Protein AF-A0A2V6PL52-F1 (afdb_monomer)

Secondary structure (DSSP, 8-state):
-----S-S------TTTT-SSSTT-SS-HHHHHHHHHHHHHHHHHH-TT---EEEEEETHHHHHHHHHHTT---SSTTSPPPPP-S-EEEEEEES--TT--HHHHHHHH-HHHHHHTT--TTSHHHHHTSTT-HHHHHHH-TTTSPPPTTSEEEEEEEE--B-TTSSSSSSS-HHHHSGGGGSTT--EEEEEEEPPP-SSS-EEEEETTEEEEEE-GGGGGG-HHHHHHHHHHHHS-EEEEEES-SEE-TT-EEEEEEEEEPPSSGGG-EEEEEEEEE-TTS-EEEEETTEEEEEEETTEEPTT----SEEEEE--SEEEEEEEEE--S---SEEEEEEEEEE-TT--TTSGGGB-S--EEEEEEE-

Sequence (367 aa):
VTSVSAGDFYTMNFSDHDAAPFRSQTLSFDRQGFEVSAVVQAVLAVNPDAQKVILVAHSMGGLAAREYLQGLARLNAAAAPVPYRGDVAQLIVIATPHQGSPLGTSCLAFAAVCVSVGVNPTSVAVVELVPGSPALTALNDLGARPLPADVRYESIAGLGGVGPASDGDGIVTRASQEFLAGVPGLGHRLQELIIPLRADCGHVVTIGNAVVFREVHTCETGDPGALVAAVDAILQPRLTLTVNTSTISVGDTLTLTLGTEPGFPDQENVGDLYVALLVPGGDVYVLTAGGFSLAFHGGVVVPGALQPFRSSTIVSSGTEMILSAPIVTTIPAGPYTFAAVLVSPGTTPADAGNWLSNLATVSSTFK

Mean predicted aligned error: 7.12 Å

Nearest PDB structures (foldseek):
  7u06-assembly1_a  TM=5.318E-01  e=6.454E-04  Saccharomyces cerevisiae
  7voo-assembly1_A  TM=6.934E-01  e=2.695E-02  Homo sapiens
  8cem-assembly1_E  TM=6.239E-01  e=1.390E-02  Bos taurus
  3hrz-assembly1_A  TM=5.328E-01  e=3.927E-03  Naja kaouthia
  7s62-assembly1_A  TM=4.756E-01  e=1.568E-02  Xenopus laevis

Solvent-accessible surface area (backbone atoms only — not comparable to full-atom values): 19533 Å² total; per-residue (Å²): 131,81,90,79,71,66,77,94,78,85,86,86,76,64,96,40,53,81,35,80,95,42,50,67,29,76,54,41,51,32,38,44,3,28,52,49,51,48,47,53,52,49,54,41,70,47,32,81,90,48,77,53,42,75,46,79,24,54,30,68,46,32,49,11,49,45,23,20,55,39,35,53,5,14,86,44,96,87,46,70,57,43,70,53,81,79,46,50,48,31,42,40,25,36,42,18,39,63,53,20,21,68,53,28,54,46,18,65,77,40,40,71,62,28,48,75,72,61,37,55,43,84,27,50,32,35,51,40,28,19,63,77,20,73,60,38,47,59,66,65,34,48,86,89,28,46,75,59,88,78,37,42,38,35,32,39,30,44,24,74,19,34,24,98,75,64,45,14,9,28,50,32,34,45,70,21,29,46,48,65,73,72,42,85,93,57,63,56,47,78,46,82,41,81,42,68,74,56,95,92,30,46,51,77,44,65,62,87,93,43,79,69,33,26,30,20,58,71,26,45,89,77,30,68,66,52,51,48,52,56,50,45,69,50,41,35,27,44,48,42,47,48,61,82,51,64,62,46,46,72,76,40,70,52,38,37,33,41,34,35,33,46,11,54,61,62,89,71,34,57,15,22,32,36,35,34,38,38,40,71,86,62,33,29,26,24,35,33,89,90,42,78,37,71,22,28,55,91,82,40,75,40,87,88,34,82,52,48,44,40,69,69,38,70,44,50,76,49,75,44,78,79,41,78,48,70,32,84,58,91,71,83,65,39,55,36,36,39,37,34,38,33,21,42,65,93,64,56,84,91,43,71,89,41,51,52,31,50,78,16,59,40,66,28,32,36,104

Structure (mmCIF, N/CA/C/O backbone):
data_AF-A0A2V6PL52-F1
#
_entry.id   AF-A0A2V6PL52-F1
#
loop_
_atom_site.group_PDB
_atom_site.id
_atom_site.type_symbol
_atom_site.label_atom_id
_atom_site.label_alt_id
_atom_site.label_comp_id
_atom_site.label_asym_id
_atom_site.label_entity_id
_atom_site.label_seq_id
_atom_site.pdbx_PDB_ins_code
_atom_site.Cartn_x
_atom_site.Cartn_y
_atom_site.Cartn_z
_atom_site.occupancy
_atom_site.B_iso_or_equiv
_atom_site.auth_seq_id
_atom_site.auth_comp_id
_atom_site.auth_asym_id
_atom_site.auth_atom_id
_atom_site.pdbx_PDB_model_num
ATOM 1 N N . VAL A 1 1 ? 13.051 -20.185 -10.880 1.00 75.81 1 VAL A N 1
ATOM 2 C CA . VAL A 1 1 ? 13.905 -19.680 -9.783 1.00 75.81 1 VAL A CA 1
ATOM 3 C C . VAL A 1 1 ? 14.654 -20.872 -9.206 1.00 75.81 1 VAL A C 1
ATOM 5 O O . VAL A 1 1 ? 14.011 -21.882 -8.952 1.00 75.81 1 VAL A O 1
ATOM 8 N N . THR A 1 2 ? 15.982 -20.819 -9.101 1.00 72.75 2 THR A N 1
ATOM 9 C CA . THR A 1 2 ? 16.817 -21.914 -8.563 1.00 72.75 2 THR A CA 1
ATOM 10 C C . THR A 1 2 ? 17.568 -21.430 -7.326 1.00 72.75 2 THR A C 1
ATOM 12 O O . THR A 1 2 ? 17.827 -20.236 -7.216 1.00 72.75 2 THR A O 1
ATOM 15 N N . SER A 1 3 ? 17.946 -22.347 -6.432 1.00 81.69 3 SER A N 1
ATOM 16 C CA . SER A 1 3 ? 18.801 -22.061 -5.263 1.00 81.69 3 SER A CA 1
ATOM 17 C C . SER A 1 3 ? 18.164 -21.218 -4.148 1.00 81.69 3 SER A C 1
ATOM 19 O O . SER A 1 3 ? 18.876 -20.548 -3.408 1.00 81.69 3 SER A O 1
ATOM 21 N N . VAL A 1 4 ? 16.837 -21.270 -3.998 1.00 89.94 4 VAL A N 1
ATOM 22 C CA . VAL A 1 4 ? 16.156 -20.713 -2.817 1.00 89.94 4 VAL A CA 1
ATOM 23 C C . VAL A 1 4 ? 16.267 -21.721 -1.669 1.00 89.94 4 VAL A C 1
ATOM 25 O O . VAL A 1 4 ? 16.017 -22.908 -1.875 1.00 89.94 4 VAL A O 1
ATOM 28 N N . SER A 1 5 ? 16.651 -21.267 -0.479 1.00 93.06 5 SER A N 1
ATOM 29 C CA . SER A 1 5 ? 16.632 -22.052 0.764 1.00 93.06 5 SER A CA 1
ATOM 30 C C . SER A 1 5 ? 15.527 -21.558 1.698 1.00 93.06 5 SER A C 1
ATOM 32 O O . SER A 1 5 ? 15.083 -20.418 1.566 1.00 93.06 5 SER A O 1
ATOM 34 N N . ALA A 1 6 ? 15.097 -22.393 2.646 1.00 95.06 6 ALA A N 1
ATOM 35 C CA . ALA A 1 6 ? 14.160 -21.991 3.699 1.00 95.06 6 ALA A CA 1
ATOM 36 C C . ALA A 1 6 ? 14.685 -20.782 4.499 1.00 95.06 6 ALA A C 1
ATOM 38 O O . ALA A 1 6 ? 15.902 -20.623 4.652 1.00 95.06 6 ALA A O 1
ATOM 39 N N . GLY A 1 7 ? 13.773 -19.944 4.986 1.00 93.94 7 GLY A N 1
ATOM 40 C CA . GLY A 1 7 ? 14.074 -18.696 5.683 1.00 93.94 7 GLY A CA 1
ATOM 41 C C . GLY A 1 7 ? 12.870 -17.755 5.739 1.00 93.94 7 GLY A C 1
ATOM 42 O O . GLY A 1 7 ? 11.872 -17.970 5.058 1.00 93.94 7 GLY A O 1
ATOM 43 N N . ASP A 1 8 ? 12.990 -16.693 6.534 1.00 90.94 8 ASP A N 1
ATOM 44 C CA . ASP A 1 8 ? 11.886 -15.752 6.787 1.00 90.94 8 ASP A CA 1
ATOM 45 C C . ASP A 1 8 ? 12.005 -14.449 5.983 1.00 90.94 8 ASP A C 1
ATOM 47 O O . ASP A 1 8 ? 11.033 -13.717 5.808 1.00 90.94 8 ASP A O 1
ATOM 51 N N . PHE A 1 9 ? 13.205 -14.151 5.478 1.00 93.62 9 PHE A N 1
ATOM 52 C CA . PHE A 1 9 ? 13.501 -12.932 4.736 1.00 93.62 9 PHE A CA 1
ATOM 53 C C . PHE A 1 9 ? 14.201 -13.256 3.420 1.00 93.62 9 PHE A C 1
ATOM 55 O O . PHE A 1 9 ? 15.217 -13.954 3.387 1.00 93.62 9 PHE A O 1
ATOM 62 N N . TYR A 1 10 ? 13.668 -12.694 2.338 1.00 95.69 10 TYR A N 1
ATOM 63 C CA . TYR A 1 10 ? 14.160 -12.890 0.983 1.00 95.69 10 TYR A CA 1
ATOM 64 C C . TYR A 1 10 ? 14.339 -11.550 0.290 1.00 95.69 10 TYR A C 1
ATOM 66 O O . TYR A 1 10 ? 13.510 -10.653 0.418 1.00 95.69 10 TYR A O 1
ATOM 74 N N . THR A 1 11 ? 15.394 -11.447 -0.509 1.00 94.31 11 THR A N 1
ATOM 75 C CA . THR A 1 11 ? 15.575 -10.352 -1.460 1.00 94.31 11 THR A CA 1
ATOM 76 C C . THR A 1 11 ? 15.497 -10.903 -2.874 1.00 94.31 11 THR A C 1
ATOM 78 O O . THR A 1 11 ? 15.897 -12.038 -3.144 1.00 94.31 11 THR A O 1
ATOM 81 N N . MET A 1 12 ? 14.964 -10.102 -3.794 1.00 93.31 12 MET A N 1
ATOM 82 C CA . MET A 1 12 ? 14.951 -10.438 -5.211 1.00 93.31 12 MET A CA 1
ATOM 83 C C . MET A 1 12 ? 15.414 -9.255 -6.044 1.00 93.31 12 MET A C 1
ATOM 85 O O . MET A 1 12 ? 15.082 -8.107 -5.762 1.00 93.31 12 MET A O 1
ATOM 89 N N . ASN A 1 13 ? 16.140 -9.579 -7.105 1.00 94.00 13 ASN A N 1
ATOM 90 C CA . ASN A 1 13 ? 16.371 -8.697 -8.233 1.00 94.00 13 ASN A CA 1
ATOM 91 C C . ASN A 1 13 ? 15.591 -9.248 -9.430 1.00 94.00 13 ASN A C 1
ATOM 93 O O . ASN A 1 13 ? 15.477 -10.468 -9.584 1.00 94.00 13 ASN A O 1
ATOM 97 N N . PHE A 1 14 ? 15.082 -8.363 -10.285 1.00 96.25 14 PHE A N 1
ATOM 98 C CA . PHE A 1 14 ? 14.529 -8.767 -11.578 1.00 96.25 14 PHE A CA 1
ATOM 99 C C . PHE A 1 14 ? 15.627 -9.284 -12.499 1.00 96.25 14 PHE A C 1
ATOM 101 O O . PHE A 1 14 ? 16.791 -8.916 -12.356 1.00 96.25 14 PHE A O 1
ATOM 108 N N . SER A 1 15 ? 15.270 -10.134 -13.458 1.00 96.00 15 SER A N 1
ATOM 109 C CA . SER A 1 15 ? 16.243 -10.812 -14.320 1.00 96.00 15 SER A CA 1
ATOM 110 C C . SER A 1 15 ? 17.097 -9.871 -15.179 1.00 96.00 15 SER A C 1
ATOM 112 O O . SER A 1 15 ? 18.160 -10.278 -15.647 1.00 96.00 15 SER A O 1
ATOM 114 N N . ASP A 1 16 ? 16.686 -8.613 -15.347 1.00 95.88 16 ASP A N 1
ATOM 115 C CA . ASP A 1 16 ? 17.428 -7.580 -16.064 1.00 95.88 16 ASP A CA 1
ATOM 116 C C . ASP A 1 16 ? 18.198 -6.604 -15.155 1.00 95.88 16 ASP A C 1
ATOM 118 O O . ASP A 1 16 ? 18.648 -5.551 -15.617 1.00 95.88 16 ASP A O 1
ATOM 122 N N . HIS A 1 17 ? 18.407 -6.949 -13.879 1.00 94.38 17 HIS A N 1
ATOM 123 C CA . HIS A 1 17 ? 19.112 -6.084 -12.925 1.00 94.38 17 HIS A CA 1
ATOM 124 C C . HIS A 1 17 ? 20.537 -5.714 -13.352 1.00 94.38 17 HIS A C 1
ATOM 126 O O . HIS A 1 17 ? 21.003 -4.616 -13.059 1.00 94.38 17 HIS A O 1
ATOM 132 N N . ASP A 1 18 ? 21.223 -6.607 -14.067 1.00 93.69 18 ASP A N 1
ATOM 133 C CA . ASP A 1 18 ? 22.578 -6.387 -14.585 1.00 93.69 18 ASP A CA 1
ATOM 134 C C . ASP A 1 18 ? 22.594 -6.063 -16.086 1.00 93.69 18 ASP A C 1
ATOM 136 O O . ASP A 1 18 ? 23.657 -6.059 -16.714 1.00 93.69 18 ASP A O 1
ATOM 140 N N . ALA A 1 19 ? 21.433 -5.777 -16.686 1.00 93.44 19 ALA A N 1
ATOM 141 C CA . ALA A 1 19 ? 21.363 -5.420 -18.095 1.00 93.44 19 ALA A CA 1
ATOM 142 C C . ALA A 1 19 ? 22.202 -4.163 -18.379 1.00 93.44 19 ALA A C 1
ATOM 144 O O . ALA A 1 19 ? 22.091 -3.132 -17.712 1.00 93.44 19 ALA A O 1
ATOM 145 N N . ALA A 1 20 ? 23.057 -4.254 -19.396 1.00 90.25 20 ALA A N 1
ATOM 146 C CA . ALA A 1 20 ? 23.861 -3.142 -19.879 1.00 90.25 20 ALA A CA 1
ATOM 147 C C . ALA A 1 20 ? 23.243 -2.552 -21.161 1.00 90.25 20 ALA A C 1
ATOM 149 O O . ALA A 1 20 ? 22.701 -3.300 -21.976 1.00 90.25 20 ALA A O 1
ATOM 150 N N . PRO A 1 21 ? 23.354 -1.231 -21.393 1.00 90.31 21 PRO A N 1
ATOM 151 C CA . PRO A 1 21 ? 23.973 -0.228 -20.521 1.00 90.31 21 PRO A CA 1
ATOM 152 C C . PRO A 1 21 ? 23.027 0.324 -19.437 1.00 90.31 21 PRO A C 1
ATOM 154 O O . PRO A 1 21 ? 23.473 1.088 -18.586 1.00 90.31 21 PRO A O 1
ATOM 157 N N . PHE A 1 22 ? 21.748 -0.064 -19.455 1.00 91.44 22 PHE A N 1
ATOM 158 C CA . PHE A 1 22 ? 20.713 0.443 -18.554 1.00 91.44 22 PHE A CA 1
ATOM 159 C C . PHE A 1 22 ? 20.084 -0.703 -17.762 1.00 91.44 22 PHE A C 1
ATOM 161 O O . PHE A 1 22 ? 19.387 -1.547 -18.327 1.00 91.44 22 PHE A O 1
ATOM 168 N N . ARG A 1 23 ? 20.343 -0.710 -16.455 1.00 92.19 23 ARG A N 1
ATOM 169 C CA . ARG A 1 23 ? 19.885 -1.744 -15.521 1.00 92.19 23 ARG A CA 1
ATOM 170 C C . ARG A 1 23 ? 18.391 -1.612 -15.240 1.00 92.19 23 ARG A C 1
ATOM 172 O O . ARG A 1 23 ? 17.904 -0.486 -15.131 1.00 92.19 23 ARG A O 1
ATOM 179 N N . SER A 1 24 ? 17.700 -2.742 -15.082 1.00 92.50 24 SER A N 1
ATOM 180 C CA . SER A 1 24 ? 16.298 -2.819 -14.631 1.00 92.50 24 SER A CA 1
ATOM 181 C C . SER A 1 24 ? 15.304 -1.997 -15.464 1.00 92.50 24 SER A C 1
ATOM 183 O O . SER A 1 24 ? 14.394 -1.376 -14.918 1.00 92.50 24 SER A O 1
ATOM 185 N N . GLN A 1 25 ? 15.507 -1.913 -16.780 1.00 94.62 25 GLN A N 1
ATOM 186 C CA . GLN A 1 25 ? 14.695 -1.076 -17.679 1.00 94.62 25 GLN A CA 1
ATOM 187 C C . GLN A 1 25 ? 14.138 -1.836 -18.891 1.00 94.62 25 GLN A C 1
ATOM 189 O O . GLN A 1 25 ? 13.372 -1.291 -19.684 1.00 94.62 25 GLN A O 1
ATOM 194 N N . THR A 1 26 ? 14.507 -3.101 -19.066 1.00 95.38 26 THR A N 1
ATOM 195 C CA . THR A 1 26 ? 14.203 -3.878 -20.276 1.00 95.38 26 THR A CA 1
ATOM 196 C C . THR A 1 26 ? 12.977 -4.777 -20.145 1.00 95.38 26 THR A C 1
ATOM 198 O O . THR A 1 26 ? 12.512 -5.304 -21.156 1.00 95.38 26 THR A O 1
ATOM 201 N N . LEU A 1 27 ? 12.433 -4.930 -18.936 1.00 97.00 27 LEU A N 1
ATOM 202 C CA . LEU A 1 27 ? 11.219 -5.702 -18.677 1.00 97.00 27 LEU A CA 1
ATOM 203 C C . LEU A 1 27 ? 10.000 -4.786 -18.534 1.00 97.00 27 LEU A C 1
ATOM 205 O O . LEU A 1 27 ? 10.047 -3.788 -17.815 1.00 97.00 27 LEU A O 1
ATOM 209 N N . SER A 1 28 ? 8.898 -5.168 -19.174 1.00 97.56 28 SER A N 1
ATOM 210 C CA . SER A 1 28 ? 7.573 -4.587 -18.940 1.00 97.56 28 SER A CA 1
ATOM 211 C C . SER A 1 28 ? 7.059 -4.921 -17.536 1.00 97.56 28 SER A C 1
ATOM 213 O O . SER A 1 28 ? 7.540 -5.861 -16.892 1.00 97.56 28 SER A O 1
ATOM 215 N N . PHE A 1 29 ? 6.070 -4.174 -17.049 1.00 97.88 29 PHE A N 1
ATOM 216 C CA . PHE A 1 29 ? 5.499 -4.388 -15.718 1.00 97.88 29 PHE A CA 1
ATOM 217 C C . PHE A 1 29 ? 4.884 -5.783 -15.578 1.00 97.88 29 PHE A C 1
ATOM 219 O O . PHE A 1 29 ? 5.130 -6.458 -14.579 1.00 97.88 29 PHE A O 1
ATOM 226 N N . ASP A 1 30 ? 4.158 -6.264 -16.590 1.00 98.12 30 ASP A N 1
ATOM 227 C CA . ASP A 1 30 ? 3.557 -7.603 -16.587 1.00 98.12 30 ASP A CA 1
ATOM 228 C C . ASP A 1 30 ? 4.622 -8.712 -16.507 1.00 98.12 30 ASP A C 1
ATOM 230 O O . ASP A 1 30 ? 4.436 -9.726 -15.824 1.00 98.12 30 ASP A O 1
ATOM 234 N N . ARG A 1 31 ? 5.780 -8.504 -17.141 1.00 98.38 31 ARG A N 1
ATOM 235 C CA . ARG A 1 31 ? 6.924 -9.411 -17.066 1.00 98.38 31 ARG A CA 1
ATOM 236 C C . ARG A 1 31 ? 7.593 -9.380 -15.699 1.00 98.38 31 ARG A C 1
ATOM 238 O O . ARG A 1 31 ? 7.919 -10.441 -15.167 1.00 98.38 31 ARG A O 1
ATOM 245 N N . GLN A 1 32 ? 7.762 -8.202 -15.111 1.00 98.38 32 GLN A N 1
ATOM 246 C CA . GLN A 1 32 ? 8.239 -8.083 -13.735 1.00 98.38 32 GLN A CA 1
ATOM 247 C C . GLN A 1 32 ? 7.256 -8.755 -12.761 1.00 98.38 32 GLN A C 1
ATOM 249 O O . GLN A 1 32 ? 7.673 -9.522 -11.895 1.00 98.38 32 GLN A O 1
ATOM 254 N N . GLY A 1 33 ? 5.945 -8.580 -12.952 1.00 98.50 33 GLY A N 1
ATOM 255 C CA . GLY A 1 33 ? 4.915 -9.257 -12.162 1.00 98.50 33 GLY A CA 1
ATOM 256 C C . GLY A 1 33 ? 4.950 -10.778 -12.301 1.00 98.50 33 GLY A C 1
ATOM 257 O O . GLY A 1 33 ? 4.759 -11.498 -11.319 1.00 98.50 33 GLY A O 1
ATOM 258 N N . PHE A 1 34 ? 5.282 -11.303 -13.484 1.00 98.69 34 PHE A N 1
ATOM 259 C CA . PHE A 1 34 ? 5.523 -12.737 -13.646 1.00 98.69 34 PHE A CA 1
ATOM 260 C C . PHE A 1 34 ? 6.700 -13.211 -12.789 1.00 98.69 34 PHE A C 1
ATOM 262 O O . PHE A 1 34 ? 6.600 -14.249 -12.132 1.00 98.69 34 PHE A O 1
ATOM 269 N N . GLU A 1 35 ? 7.796 -12.455 -12.759 1.00 98.44 35 GLU A N 1
ATOM 270 C CA . GLU A 1 35 ? 8.970 -12.798 -11.953 1.00 98.44 35 GLU A CA 1
ATOM 271 C C . GLU A 1 35 ? 8.674 -12.742 -10.453 1.00 98.44 35 GLU A C 1
ATOM 273 O O . GLU A 1 35 ? 9.041 -13.684 -9.748 1.00 98.44 35 GLU A O 1
ATOM 278 N N . VAL A 1 36 ? 7.908 -11.746 -9.986 1.00 98.56 36 VAL A N 1
ATOM 279 C CA . VAL A 1 36 ? 7.364 -11.731 -8.616 1.00 98.56 36 VAL A CA 1
ATOM 280 C C . VAL A 1 36 ? 6.580 -13.016 -8.355 1.00 98.56 36 VAL A C 1
ATOM 282 O O . VAL A 1 36 ? 6.879 -13.736 -7.404 1.00 98.56 36 VAL A O 1
ATOM 285 N N . SER A 1 37 ? 5.638 -13.379 -9.233 1.00 98.50 37 SER A N 1
ATOM 286 C CA . SER A 1 37 ? 4.819 -14.584 -9.052 1.00 98.50 37 SER A CA 1
ATOM 287 C C . SER A 1 37 ? 5.663 -15.865 -8.951 1.00 98.50 37 SER A C 1
ATOM 289 O O . SER A 1 37 ? 5.345 -16.754 -8.159 1.00 98.50 37 SER A O 1
ATOM 291 N N . ALA A 1 38 ? 6.748 -15.967 -9.722 1.00 97.81 38 ALA A N 1
ATOM 292 C CA . ALA A 1 38 ? 7.630 -17.128 -9.729 1.00 97.81 38 ALA A CA 1
ATOM 293 C C . ALA A 1 38 ? 8.505 -17.196 -8.467 1.00 97.81 38 ALA A C 1
ATOM 295 O O . ALA A 1 38 ? 8.762 -18.290 -7.960 1.00 97.81 38 ALA A O 1
ATOM 296 N N . VAL A 1 39 ? 8.951 -16.046 -7.951 1.00 97.75 39 VAL A N 1
ATOM 297 C CA . VAL A 1 39 ? 9.704 -15.959 -6.691 1.00 97.75 39 VAL A CA 1
ATOM 298 C C . VAL A 1 39 ? 8.813 -16.307 -5.504 1.00 97.75 39 VAL A C 1
ATOM 300 O O . VAL A 1 39 ? 9.217 -17.139 -4.698 1.00 97.75 39 VAL A O 1
ATOM 303 N N . VAL A 1 40 ? 7.587 -15.774 -5.435 1.00 98.06 40 VAL A N 1
ATOM 304 C CA . VAL A 1 40 ? 6.620 -16.117 -4.373 1.00 98.06 40 VAL A CA 1
ATOM 305 C C . VAL A 1 40 ? 6.388 -17.626 -4.313 1.00 98.06 40 VAL A C 1
ATOM 307 O O . VAL A 1 40 ? 6.485 -18.231 -3.248 1.00 98.06 40 VAL A O 1
ATOM 310 N N . GLN A 1 41 ? 6.167 -18.262 -5.467 1.00 97.06 41 GLN A N 1
ATOM 311 C CA . GLN A 1 41 ? 5.978 -19.710 -5.526 1.00 97.06 41 GLN A CA 1
ATOM 312 C C . GLN A 1 41 ? 7.214 -20.476 -5.032 1.00 97.06 41 GLN A C 1
ATOM 314 O O . GLN A 1 41 ? 7.079 -21.471 -4.323 1.00 97.06 41 GLN A O 1
ATOM 319 N N . ALA A 1 42 ? 8.416 -20.027 -5.399 1.00 97.06 42 ALA A N 1
ATOM 320 C CA . ALA A 1 42 ? 9.656 -20.666 -4.972 1.00 97.06 42 ALA A CA 1
ATOM 321 C C . ALA A 1 42 ? 9.906 -20.510 -3.463 1.00 97.06 42 ALA A C 1
ATOM 323 O O . ALA A 1 42 ? 10.342 -21.466 -2.829 1.00 97.06 42 ALA A O 1
ATOM 324 N N . VAL A 1 43 ? 9.595 -19.342 -2.892 1.00 97.69 43 VAL A N 1
ATOM 325 C CA . VAL A 1 43 ? 9.680 -19.076 -1.448 1.00 97.69 43 VAL A CA 1
ATOM 326 C C . VAL A 1 43 ? 8.722 -19.978 -0.672 1.00 97.69 43 VAL A C 1
ATOM 328 O O . VAL A 1 43 ? 9.136 -20.628 0.282 1.00 97.69 43 VAL A O 1
ATOM 331 N N . LEU A 1 44 ? 7.463 -20.089 -1.098 1.00 97.31 44 LEU A N 1
ATOM 332 C CA . LEU A 1 44 ? 6.491 -20.952 -0.417 1.00 97.31 44 LEU A CA 1
ATOM 333 C C . LEU A 1 44 ? 6.833 -22.440 -0.564 1.00 97.31 44 LEU A C 1
ATOM 335 O O . LEU A 1 44 ? 6.637 -23.215 0.365 1.00 97.31 44 LEU A O 1
ATOM 339 N N . ALA A 1 45 ? 7.421 -22.851 -1.691 1.00 96.38 45 ALA A N 1
ATOM 340 C CA . ALA A 1 45 ? 7.847 -24.236 -1.888 1.00 96.38 45 ALA A CA 1
ATOM 341 C C . ALA A 1 45 ? 8.949 -24.685 -0.910 1.00 96.38 45 ALA A C 1
ATOM 343 O O . ALA A 1 45 ? 9.044 -25.876 -0.615 1.00 96.38 45 ALA A O 1
ATOM 344 N N . VAL A 1 46 ? 9.782 -23.761 -0.417 1.00 96.88 46 VAL A N 1
ATOM 345 C CA . VAL A 1 46 ? 10.849 -24.067 0.554 1.00 96.88 46 VAL A CA 1
ATOM 346 C C . VAL A 1 46 ? 10.455 -23.781 2.005 1.00 96.88 46 VAL A C 1
ATOM 348 O O . VAL A 1 46 ? 11.209 -24.144 2.903 1.00 96.88 46 VAL A O 1
ATOM 351 N N . ASN A 1 47 ? 9.276 -23.195 2.238 1.00 96.56 47 ASN A N 1
ATO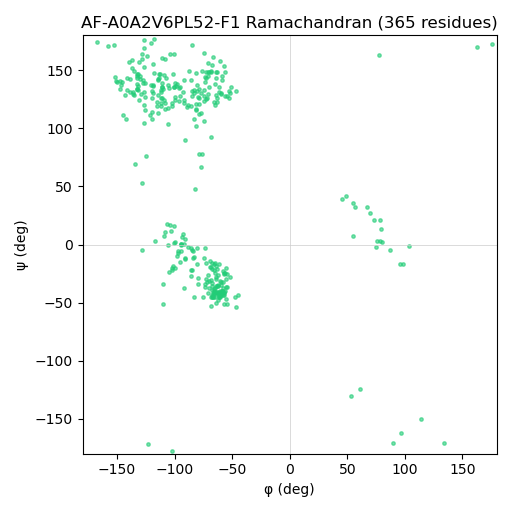M 352 C CA . ASN A 1 47 ? 8.708 -22.930 3.562 1.00 96.56 47 ASN A CA 1
ATOM 353 C C . ASN A 1 47 ? 7.304 -23.559 3.663 1.00 96.56 47 ASN A C 1
ATOM 355 O O . ASN A 1 47 ? 6.308 -22.844 3.564 1.00 96.56 47 ASN A O 1
ATOM 359 N N . PRO A 1 48 ? 7.195 -24.890 3.841 1.00 93.56 48 PRO A N 1
ATOM 360 C CA . PRO A 1 48 ? 5.918 -25.609 3.756 1.00 93.56 48 PRO A CA 1
ATOM 361 C C . PRO A 1 48 ? 4.891 -25.220 4.833 1.00 93.56 48 PRO A C 1
ATOM 363 O O . PRO A 1 48 ? 3.703 -25.482 4.654 1.00 93.56 48 PRO A O 1
ATOM 366 N N . ASP A 1 49 ? 5.333 -24.593 5.925 1.00 92.00 49 ASP A N 1
ATOM 367 C CA . ASP A 1 49 ? 4.464 -24.103 7.001 1.00 92.00 49 ASP A CA 1
ATOM 368 C C . ASP A 1 49 ? 3.879 -22.706 6.705 1.00 92.00 49 ASP A C 1
ATOM 370 O O . ASP A 1 49 ? 2.949 -22.262 7.380 1.00 92.00 49 ASP A O 1
ATOM 374 N N . ALA A 1 50 ? 4.385 -22.016 5.676 1.00 92.44 50 ALA A N 1
ATOM 375 C CA . ALA A 1 50 ? 3.884 -20.724 5.228 1.00 92.44 50 ALA A CA 1
ATOM 376 C C . ALA A 1 50 ? 2.892 -20.890 4.067 1.00 92.44 50 ALA A C 1
ATOM 378 O O . ALA A 1 50 ? 3.136 -21.614 3.105 1.00 92.44 50 ALA A O 1
ATOM 379 N N . GLN A 1 51 ? 1.767 -20.173 4.131 1.00 92.50 51 GLN A N 1
ATOM 380 C CA . GLN A 1 51 ? 0.738 -20.184 3.076 1.00 92.50 51 GLN A CA 1
ATOM 381 C C . GLN A 1 51 ? 0.741 -18.918 2.216 1.00 92.50 51 GLN A C 1
ATOM 383 O O . GLN A 1 51 ? 0.256 -18.927 1.086 1.00 92.50 51 GLN A O 1
ATOM 388 N N . LYS A 1 52 ? 1.260 -17.819 2.765 1.00 95.44 52 LYS A N 1
ATOM 389 C CA . LYS A 1 52 ? 1.283 -16.498 2.143 1.00 95.44 52 LYS A CA 1
ATOM 390 C C . LYS A 1 52 ? 2.618 -15.817 2.423 1.00 95.44 52 LYS A C 1
ATOM 392 O O . LYS A 1 52 ? 3.268 -16.126 3.418 1.00 95.44 52 LYS A O 1
ATOM 397 N N . VAL A 1 53 ? 2.990 -14.861 1.576 1.00 96.69 53 VAL A N 1
ATOM 398 C CA . VAL A 1 53 ? 4.148 -13.981 1.795 1.00 96.69 53 VAL A CA 1
ATOM 399 C C . VAL A 1 53 ? 3.722 -12.540 2.068 1.00 96.69 53 VAL A C 1
ATOM 401 O O . VAL A 1 53 ? 2.627 -12.117 1.690 1.00 96.69 53 VAL A O 1
ATOM 404 N N . ILE A 1 54 ? 4.619 -11.765 2.671 1.00 96.69 54 ILE A N 1
ATOM 405 C CA . ILE A 1 54 ? 4.541 -10.303 2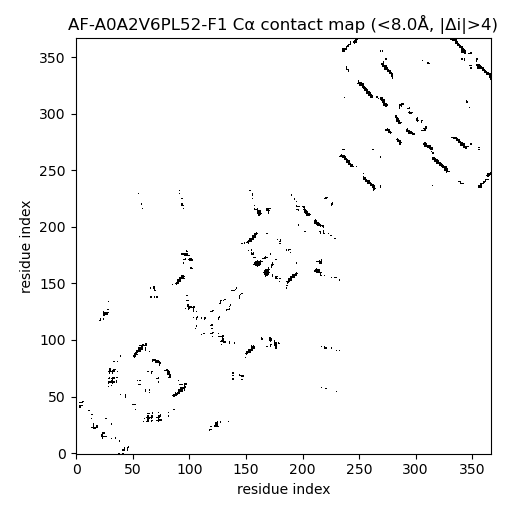.700 1.00 96.69 54 ILE A CA 1
ATOM 406 C C . ILE A 1 54 ? 5.483 -9.771 1.621 1.00 96.69 54 ILE A C 1
ATOM 408 O O . ILE A 1 54 ? 6.654 -10.144 1.577 1.00 96.69 54 ILE A O 1
ATOM 412 N N . LEU A 1 55 ? 4.972 -8.914 0.740 1.00 98.31 55 LEU A N 1
ATOM 413 C CA . LEU A 1 55 ? 5.763 -8.248 -0.289 1.00 98.31 55 LEU A CA 1
ATOM 414 C C . LEU A 1 55 ? 6.095 -6.829 0.165 1.00 98.31 55 LEU A C 1
ATOM 416 O O . LEU A 1 55 ? 5.191 -6.042 0.433 1.00 98.31 55 LEU A O 1
ATOM 420 N N . VAL A 1 56 ? 7.384 -6.495 0.194 1.00 97.94 56 VAL A N 1
ATOM 421 C CA . VAL A 1 56 ? 7.870 -5.119 0.345 1.00 97.94 56 VAL A CA 1
ATOM 422 C C . VAL A 1 56 ? 8.525 -4.723 -0.965 1.00 97.94 56 VAL A C 1
ATOM 424 O O . VAL A 1 56 ? 9.467 -5.378 -1.412 1.00 97.94 56 VAL A O 1
ATOM 427 N N . ALA A 1 57 ? 8.006 -3.685 -1.609 1.00 98.00 57 ALA A N 1
ATOM 428 C CA . ALA A 1 57 ? 8.440 -3.293 -2.936 1.00 98.00 57 ALA A CA 1
ATOM 429 C C . ALA A 1 57 ? 8.696 -1.790 -3.018 1.00 98.00 57 ALA A C 1
ATOM 431 O O . ALA A 1 57 ? 7.920 -0.985 -2.513 1.00 98.00 57 ALA A O 1
ATOM 432 N N . HIS A 1 58 ? 9.779 -1.408 -3.687 1.00 97.50 58 HIS A N 1
ATOM 433 C CA . HIS A 1 58 ? 10.131 -0.013 -3.935 1.00 97.50 58 HIS A CA 1
ATOM 434 C C . HIS A 1 58 ? 9.903 0.342 -5.400 1.00 97.50 58 HIS A C 1
ATOM 436 O O . HIS A 1 58 ? 10.167 -0.478 -6.286 1.00 97.50 58 HIS A O 1
ATOM 442 N N . SER A 1 59 ? 9.446 1.569 -5.656 1.00 96.56 59 SER A N 1
ATOM 443 C CA . SER A 1 59 ? 9.343 2.122 -7.004 1.00 96.56 59 SER A CA 1
ATOM 444 C C . SER A 1 59 ? 8.549 1.200 -7.948 1.00 96.56 59 SER A C 1
ATOM 446 O O . SER A 1 59 ? 7.462 0.725 -7.618 1.00 96.56 59 SER A O 1
ATOM 448 N N . MET A 1 60 ? 9.087 0.905 -9.130 1.00 96.69 60 MET A N 1
ATOM 449 C CA . MET A 1 60 ? 8.497 0.009 -10.126 1.00 96.69 60 MET A CA 1
ATOM 450 C C . MET A 1 60 ? 8.238 -1.416 -9.605 1.00 96.69 60 MET A C 1
ATOM 452 O O . MET A 1 60 ? 7.336 -2.090 -10.101 1.00 96.69 60 MET A O 1
ATOM 456 N N . GLY A 1 61 ? 8.932 -1.862 -8.553 1.00 98.06 61 GLY A N 1
ATOM 457 C CA . GLY A 1 61 ? 8.645 -3.143 -7.907 1.00 98.06 61 GLY A CA 1
ATOM 458 C C . GLY A 1 61 ? 7.214 -3.229 -7.362 1.00 98.06 61 GLY A C 1
ATOM 459 O O . GLY A 1 61 ? 6.612 -4.302 -7.392 1.00 98.06 61 GLY A O 1
ATOM 460 N N . GLY A 1 62 ? 6.627 -2.115 -6.905 1.00 98.44 62 GLY A N 1
ATOM 461 C CA . GLY A 1 62 ? 5.233 -2.102 -6.457 1.00 98.44 62 GLY A CA 1
ATOM 462 C C . GLY A 1 62 ? 4.235 -2.206 -7.612 1.00 98.44 62 GLY A C 1
ATOM 463 O O . GLY A 1 62 ? 3.172 -2.807 -7.452 1.00 98.44 62 GLY A O 1
ATOM 464 N N . LEU A 1 63 ? 4.591 -1.702 -8.802 1.00 98.75 63 LEU A N 1
ATOM 465 C CA . LEU A 1 63 ? 3.821 -1.944 -10.027 1.00 98.75 63 LEU A CA 1
ATOM 466 C C . LEU A 1 63 ? 3.882 -3.422 -10.417 1.00 98.75 63 LEU A C 1
ATOM 468 O O . LEU A 1 63 ? 2.841 -4.025 -10.652 1.00 98.75 63 LEU A O 1
ATOM 472 N N . ALA A 1 64 ? 5.069 -4.031 -10.380 1.00 98.69 64 ALA A N 1
ATOM 473 C CA . ALA A 1 64 ? 5.245 -5.461 -10.625 1.00 98.69 64 ALA A CA 1
ATOM 474 C C . ALA A 1 64 ? 4.429 -6.331 -9.651 1.00 98.69 64 ALA A C 1
ATOM 476 O O . ALA A 1 64 ? 3.760 -7.281 -10.059 1.00 98.69 64 ALA A O 1
ATOM 477 N N . ALA A 1 65 ? 4.426 -5.992 -8.359 1.00 98.81 65 ALA A N 1
ATOM 478 C CA . ALA A 1 65 ? 3.601 -6.688 -7.376 1.00 98.81 65 ALA A CA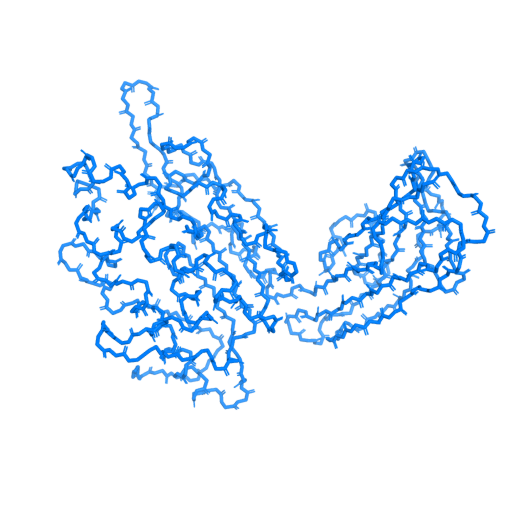 1
ATOM 479 C C . ALA A 1 65 ? 2.104 -6.573 -7.712 1.00 98.81 65 ALA A C 1
ATOM 481 O O . ALA A 1 65 ? 1.388 -7.575 -7.694 1.00 98.81 65 ALA A O 1
ATOM 482 N N . ARG A 1 66 ? 1.630 -5.378 -8.089 1.00 98.69 66 ARG A N 1
ATOM 483 C CA . ARG A 1 66 ? 0.240 -5.170 -8.518 1.00 98.69 66 ARG A CA 1
ATOM 484 C C . ARG A 1 66 ? -0.121 -5.949 -9.781 1.00 98.69 66 ARG A C 1
ATOM 486 O O . ARG A 1 66 ? -1.200 -6.527 -9.823 1.00 98.69 66 ARG A O 1
ATOM 493 N N . GLU A 1 67 ? 0.766 -6.019 -10.769 1.00 98.62 67 GLU A N 1
ATOM 494 C CA . GLU A 1 67 ? 0.570 -6.821 -11.986 1.00 98.62 67 GLU A CA 1
ATOM 495 C C . GLU A 1 67 ? 0.298 -8.294 -11.654 1.00 98.62 67 GLU A C 1
ATOM 497 O O . GLU A 1 67 ? -0.583 -8.921 -12.249 1.00 98.62 67 GLU A O 1
ATOM 502 N N . TYR A 1 68 ? 0.997 -8.844 -10.656 1.00 98.75 68 TYR A N 1
ATOM 503 C CA . TYR A 1 68 ? 0.708 -10.186 -10.157 1.00 98.75 68 TYR A CA 1
ATOM 504 C C . TYR A 1 68 ? -0.642 -10.258 -9.427 1.00 98.75 68 TYR A C 1
ATOM 506 O O . TYR A 1 68 ? -1.489 -11.077 -9.791 1.00 98.75 68 TYR A O 1
ATOM 514 N N . LEU A 1 69 ? -0.872 -9.385 -8.441 1.00 98.75 69 LEU A N 1
ATOM 515 C CA . LEU A 1 69 ? -2.095 -9.392 -7.624 1.00 98.75 69 LEU A CA 1
ATOM 516 C C . LEU A 1 69 ? -3.376 -9.170 -8.443 1.00 98.75 69 LEU A C 1
ATOM 518 O O . LEU A 1 69 ? -4.425 -9.711 -8.108 1.00 98.75 69 LEU A O 1
ATOM 522 N N . GLN A 1 70 ? -3.295 -8.401 -9.527 1.00 98.38 70 GLN A N 1
ATOM 523 C CA . GLN A 1 70 ? -4.419 -8.070 -10.405 1.00 98.38 70 GLN A CA 1
ATOM 524 C C . GLN A 1 70 ? -4.540 -9.031 -11.613 1.00 98.38 70 GLN A C 1
ATOM 526 O O . GLN A 1 70 ? -5.373 -8.829 -12.503 1.00 98.38 70 GLN A O 1
ATOM 531 N N . GLY A 1 71 ? -3.732 -10.103 -11.650 1.00 97.88 71 GLY A N 1
ATOM 532 C CA . GLY A 1 71 ? -3.809 -11.169 -12.657 1.00 97.88 71 GLY A CA 1
ATOM 533 C C . GLY A 1 71 ? -3.430 -10.725 -14.072 1.00 97.88 71 GLY A C 1
ATOM 534 O O . GLY A 1 71 ? -4.009 -11.203 -15.054 1.00 97.88 71 GLY A O 1
ATOM 535 N N . LEU A 1 72 ? -2.511 -9.765 -14.180 1.00 97.75 72 LEU A N 1
ATOM 536 C CA . LEU A 1 72 ? -1.993 -9.239 -15.442 1.00 97.75 72 LEU A CA 1
ATOM 537 C C . LEU A 1 72 ? -0.604 -9.792 -15.791 1.00 97.75 72 LEU A C 1
ATOM 539 O O . LEU A 1 72 ? -0.277 -9.845 -16.974 1.00 97.75 72 LEU A O 1
ATOM 543 N N . ALA A 1 73 ? 0.143 -10.284 -14.798 1.00 98.19 73 ALA A N 1
ATOM 544 C CA . ALA A 1 73 ? 1.480 -10.858 -14.935 1.00 98.19 73 ALA A CA 1
ATOM 545 C C . ALA A 1 73 ? 1.616 -11.871 -16.089 1.00 98.19 73 ALA A C 1
ATOM 547 O O . ALA A 1 73 ? 0.823 -12.805 -16.198 1.00 98.19 73 ALA A O 1
ATOM 548 N N . ARG A 1 74 ? 2.655 -11.747 -16.926 1.00 97.56 74 ARG A N 1
ATOM 549 C CA . ARG A 1 74 ? 2.901 -12.624 -18.091 1.00 97.56 74 ARG A CA 1
ATOM 550 C C . ARG A 1 74 ? 4.375 -12.939 -18.277 1.00 97.56 74 ARG A C 1
ATOM 552 O O . ARG A 1 74 ? 5.235 -12.080 -18.146 1.00 97.56 74 ARG A O 1
ATOM 559 N N . LEU A 1 75 ? 4.677 -14.169 -18.692 1.00 96.12 75 LEU A N 1
ATOM 560 C CA . LEU A 1 75 ? 6.046 -14.537 -19.069 1.00 96.12 75 LEU A CA 1
ATOM 561 C C . LEU A 1 75 ? 6.528 -13.728 -20.286 1.00 96.12 75 LEU A C 1
ATOM 563 O O . LEU A 1 75 ? 7.709 -13.436 -20.404 1.00 96.12 75 LEU A O 1
ATOM 567 N N . ASN A 1 76 ? 5.655 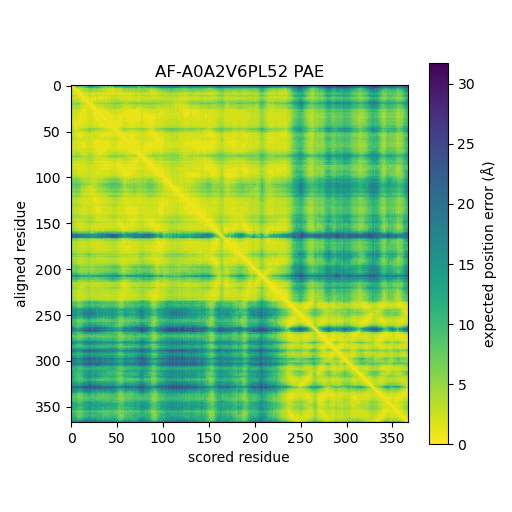-13.415 -21.234 1.00 94.06 76 ASN A N 1
ATOM 568 C CA . ASN A 1 76 ? 5.933 -12.557 -22.386 1.00 94.06 76 ASN A CA 1
ATOM 569 C C . ASN A 1 76 ? 4.603 -12.197 -23.064 1.00 94.06 76 ASN A C 1
ATOM 571 O O . ASN A 1 76 ? 3.563 -12.758 -22.719 1.00 94.06 76 ASN A O 1
ATOM 575 N N . ALA A 1 77 ? 4.643 -11.327 -24.076 1.00 89.12 77 ALA A N 1
ATOM 576 C CA . ALA A 1 77 ? 3.451 -10.852 -24.782 1.00 89.12 77 ALA A CA 1
ATOM 577 C C . ALA A 1 77 ? 2.577 -11.964 -25.406 1.00 89.12 77 ALA A C 1
ATOM 579 O O . ALA A 1 77 ? 1.378 -11.758 -25.582 1.00 89.12 77 ALA A O 1
ATOM 580 N N . ALA A 1 78 ? 3.151 -13.128 -25.735 1.00 93.12 78 ALA A N 1
ATOM 581 C CA . ALA A 1 78 ? 2.422 -14.266 -26.303 1.00 93.12 78 ALA A CA 1
ATOM 582 C C . ALA A 1 78 ? 1.882 -15.241 -25.239 1.00 93.12 78 ALA A C 1
ATOM 584 O O . ALA A 1 78 ? 1.074 -16.113 -25.561 1.00 93.12 78 ALA A O 1
ATOM 585 N N . ALA A 1 79 ? 2.326 -15.125 -23.985 1.00 96.25 79 ALA A N 1
ATOM 586 C CA . ALA A 1 79 ? 1.886 -15.982 -22.894 1.00 96.25 79 ALA A CA 1
ATOM 587 C C . ALA A 1 79 ? 0.536 -15.519 -22.327 1.00 96.25 79 ALA A C 1
ATOM 589 O O . ALA A 1 79 ? 0.238 -14.325 -22.257 1.00 96.25 79 ALA A O 1
ATOM 590 N N . ALA A 1 80 ? -0.270 -16.479 -21.869 1.00 96.69 80 ALA A N 1
ATOM 591 C CA . ALA A 1 80 ? -1.467 -16.172 -21.096 1.00 96.69 80 ALA A CA 1
ATOM 592 C C . ALA A 1 80 ? -1.091 -15.500 -19.755 1.00 96.69 80 ALA A C 1
ATOM 594 O O . ALA A 1 80 ? -0.035 -15.824 -19.198 1.00 96.69 80 ALA A O 1
ATOM 595 N N . PRO A 1 81 ? -1.940 -14.600 -19.218 1.00 96.88 81 PRO A N 1
ATOM 596 C CA . PRO A 1 81 ? -1.746 -14.049 -17.882 1.00 96.88 81 PRO A CA 1
ATOM 597 C C . PRO A 1 81 ? -1.719 -15.140 -16.809 1.00 96.88 81 PRO A C 1
ATOM 599 O O . PRO A 1 81 ? -2.501 -16.092 -16.855 1.00 96.88 81 PRO A O 1
ATOM 602 N N . VAL A 1 82 ? -0.846 -14.971 -15.822 1.00 97.06 82 VAL A N 1
ATOM 603 C CA . VAL A 1 82 ? -0.808 -15.775 -14.604 1.00 97.06 82 VAL A CA 1
ATOM 604 C C . VAL A 1 82 ? -1.860 -15.223 -13.639 1.00 97.06 82 VAL A C 1
ATOM 606 O O . VAL A 1 82 ? -1.784 -14.047 -13.279 1.00 97.06 82 VAL A O 1
ATOM 609 N N . PRO A 1 83 ? -2.844 -16.031 -13.207 1.00 97.00 83 PRO A N 1
ATOM 610 C CA . PRO A 1 83 ? -3.808 -15.589 -12.208 1.00 97.00 83 PRO A CA 1
ATOM 611 C C . PRO A 1 83 ? -3.134 -15.413 -10.841 1.00 97.00 83 PRO A C 1
ATOM 613 O O . PRO A 1 83 ? -2.219 -16.164 -10.489 1.00 97.00 83 PRO A O 1
ATOM 616 N N . TYR A 1 84 ? -3.629 -14.460 -10.049 1.00 98.25 84 TYR A N 1
ATOM 617 C CA . TYR A 1 84 ? -3.270 -14.360 -8.637 1.00 98.25 84 TYR A CA 1
ATOM 618 C C . TYR A 1 84 ? -3.711 -15.626 -7.889 1.00 98.25 84 TYR A C 1
ATOM 620 O O . TYR A 1 84 ? -4.821 -16.121 -8.098 1.00 98.25 84 TYR A O 1
ATOM 628 N N . ARG A 1 85 ? -2.840 -16.164 -7.029 1.00 97.75 85 ARG A N 1
ATOM 629 C CA . ARG A 1 85 ? -3.058 -17.455 -6.354 1.00 97.75 85 ARG A CA 1
ATOM 630 C C . ARG A 1 85 ? -3.563 -17.344 -4.915 1.00 97.75 85 ARG A C 1
ATOM 632 O O . ARG A 1 85 ? -3.724 -18.374 -4.271 1.00 97.75 85 ARG A O 1
ATOM 639 N N . GLY A 1 86 ? -3.807 -16.136 -4.404 1.00 97.38 86 GLY A N 1
ATOM 640 C CA . GLY A 1 86 ? -4.174 -15.955 -2.993 1.00 97.38 86 GLY A CA 1
ATOM 641 C C . GLY A 1 86 ? -2.997 -16.154 -2.031 1.00 97.38 86 GLY A C 1
ATOM 642 O O . GLY A 1 86 ? -3.212 -16.455 -0.863 1.00 97.38 86 GLY A O 1
ATOM 643 N N . ASP A 1 87 ? -1.759 -16.036 -2.516 1.00 97.81 87 ASP A N 1
ATOM 644 C CA . ASP A 1 87 ? -0.526 -16.393 -1.802 1.00 97.81 87 ASP A CA 1
ATOM 645 C C . ASP A 1 87 ? 0.256 -15.172 -1.276 1.00 97.81 87 ASP A C 1
ATOM 647 O O . ASP A 1 87 ? 1.421 -15.277 -0.890 1.00 97.81 87 ASP A O 1
ATOM 651 N N . VAL A 1 88 ? -0.395 -14.007 -1.212 1.00 97.56 88 VAL A N 1
ATOM 652 C CA . VAL A 1 88 ? 0.133 -12.776 -0.608 1.00 97.56 88 VAL A CA 1
ATOM 653 C C . VAL A 1 88 ? -0.783 -12.359 0.544 1.00 97.56 88 VAL A C 1
ATOM 655 O O . VAL A 1 88 ? -2.008 -12.359 0.427 1.00 97.56 88 VAL A O 1
ATOM 658 N N . ALA A 1 89 ? -0.192 -12.052 1.696 1.00 93.44 89 ALA A N 1
ATOM 659 C CA . ALA A 1 89 ? -0.903 -11.552 2.874 1.00 93.44 89 ALA A CA 1
ATOM 660 C C . ALA A 1 89 ? -0.941 -10.024 2.888 1.00 93.44 89 ALA A C 1
ATOM 662 O O . ALA A 1 89 ? -1.940 -9.419 3.274 1.00 93.44 89 ALA A O 1
ATOM 663 N N . GLN A 1 90 ? 0.150 -9.398 2.450 1.00 94.50 90 GLN A N 1
ATOM 664 C CA . GLN A 1 90 ? 0.322 -7.959 2.512 1.00 94.50 90 GLN A CA 1
ATOM 665 C C . GLN A 1 90 ? 1.248 -7.468 1.401 1.00 94.50 90 GLN A C 1
ATOM 667 O O . GLN A 1 90 ? 2.227 -8.132 1.057 1.00 94.50 90 GLN A O 1
ATOM 672 N N . LEU A 1 91 ? 0.937 -6.287 0.873 1.00 98.06 91 LEU A N 1
ATOM 673 C CA . LEU A 1 91 ? 1.780 -5.517 -0.024 1.00 98.06 91 LEU A CA 1
ATOM 674 C C . LEU A 1 91 ? 2.100 -4.160 0.618 1.00 98.06 91 LEU A C 1
ATOM 676 O O . LEU A 1 91 ? 1.216 -3.322 0.794 1.00 98.06 91 LEU A O 1
ATOM 680 N N . ILE A 1 92 ? 3.376 -3.953 0.932 1.00 97.81 92 ILE A N 1
ATOM 681 C CA . ILE A 1 92 ? 3.946 -2.679 1.367 1.00 97.81 92 ILE A CA 1
ATOM 682 C C . ILE A 1 92 ? 4.688 -2.079 0.181 1.00 97.81 92 ILE A C 1
ATOM 684 O O . ILE A 1 92 ? 5.630 -2.680 -0.339 1.00 97.81 92 ILE A O 1
ATOM 688 N N . VAL A 1 93 ? 4.263 -0.898 -0.252 1.00 98.38 93 VAL A N 1
ATOM 689 C CA . VAL A 1 93 ? 4.898 -0.174 -1.348 1.00 98.38 93 VAL A CA 1
ATOM 690 C C . VAL A 1 93 ? 5.577 1.090 -0.855 1.00 98.38 93 VAL A C 1
ATOM 692 O O . VAL A 1 93 ? 4.980 1.890 -0.145 1.00 98.38 93 VAL A O 1
ATOM 695 N N . ILE A 1 94 ? 6.823 1.285 -1.268 1.00 98.25 94 ILE A N 1
ATOM 696 C CA . ILE A 1 94 ? 7.621 2.473 -0.976 1.00 98.25 94 ILE A CA 1
ATOM 697 C C . ILE A 1 94 ? 7.746 3.260 -2.280 1.00 98.25 94 ILE A C 1
ATOM 699 O O . ILE A 1 94 ? 8.256 2.733 -3.273 1.00 98.25 94 ILE A O 1
ATOM 703 N N . ALA A 1 95 ? 7.194 4.472 -2.295 1.00 96.50 95 ALA A N 1
ATOM 704 C CA . ALA A 1 95 ? 7.193 5.404 -3.425 1.00 96.50 95 ALA A CA 1
ATOM 705 C C . ALA A 1 95 ? 6.835 4.802 -4.791 1.00 96.50 95 ALA A C 1
ATOM 707 O O . ALA A 1 95 ? 7.416 5.110 -5.832 1.00 96.50 95 ALA A O 1
ATOM 708 N N . THR A 1 96 ? 5.864 3.896 -4.814 1.00 98.19 96 THR A N 1
ATOM 709 C CA . THR A 1 96 ? 5.478 3.249 -6.065 1.00 98.19 96 THR A CA 1
ATOM 710 C C . THR A 1 96 ? 4.756 4.233 -6.991 1.00 98.19 96 THR A C 1
ATOM 712 O O . THR A 1 96 ? 3.785 4.869 -6.579 1.00 98.19 96 THR A O 1
ATOM 715 N N . PRO A 1 97 ? 5.162 4.344 -8.269 1.00 97.38 97 PRO A N 1
ATOM 716 C CA . PRO A 1 97 ? 4.511 5.210 -9.242 1.00 97.38 97 PRO A CA 1
ATOM 717 C C . PRO A 1 97 ? 3.206 4.597 -9.764 1.00 97.38 97 PRO A C 1
ATOM 719 O O . PRO A 1 97 ? 3.107 4.267 -10.942 1.00 97.38 97 PRO A O 1
ATOM 722 N N . HIS A 1 98 ? 2.181 4.445 -8.913 1.00 98.25 98 HIS A N 1
ATOM 723 C CA . HIS A 1 98 ? 0.908 3.812 -9.299 1.00 98.25 98 HIS A CA 1
ATOM 724 C C . HIS A 1 98 ? 0.239 4.452 -10.519 1.00 98.25 98 HIS A C 1
ATOM 726 O O . HIS A 1 98 ? -0.462 3.762 -11.255 1.00 98.25 98 HIS A O 1
ATOM 732 N N . GLN A 1 99 ? 0.451 5.748 -10.743 1.00 97.19 99 GLN A N 1
ATOM 733 C CA . GLN A 1 99 ? -0.066 6.513 -11.878 1.00 97.19 99 GLN A CA 1
ATOM 734 C C . GLN A 1 99 ? 1.034 6.888 -12.884 1.00 97.19 99 GLN A C 1
ATOM 736 O O . GLN A 1 99 ? 0.795 7.682 -13.794 1.00 97.19 99 GLN A O 1
ATOM 741 N N . GLY A 1 100 ? 2.225 6.306 -12.743 1.00 96.50 100 GLY A N 1
ATOM 742 C CA . GLY A 1 100 ? 3.407 6.625 -13.532 1.00 96.50 100 GLY A CA 1
ATOM 743 C C . GLY A 1 100 ? 4.260 7.732 -12.922 1.00 96.50 100 GLY A C 1
ATOM 744 O O . GLY A 1 100 ? 4.073 8.160 -11.784 1.00 96.50 100 GLY A O 1
ATOM 745 N N . SER A 1 101 ? 5.235 8.196 -13.695 1.00 93.62 101 SER A N 1
ATOM 746 C CA . SER A 1 101 ? 6.188 9.223 -13.286 1.00 93.62 101 SER A CA 1
ATOM 747 C C . SER A 1 101 ? 6.330 10.293 -14.374 1.00 93.62 101 SER A C 1
ATOM 749 O O . SER A 1 101 ? 6.555 9.955 -15.540 1.00 93.62 101 SER A O 1
ATOM 751 N N . PRO A 1 102 ? 6.298 11.596 -14.022 1.00 89.88 102 PRO A N 1
ATOM 752 C CA . PRO A 1 102 ? 6.647 12.676 -14.946 1.00 89.88 102 PRO A CA 1
ATOM 753 C C . PRO A 1 102 ? 8.043 12.539 -15.571 1.00 89.88 102 PRO A C 1
ATOM 755 O O . PRO A 1 102 ? 8.293 13.124 -16.630 1.00 89.88 102 PRO A O 1
ATOM 758 N N . LEU A 1 103 ? 8.945 11.762 -14.953 1.00 86.81 103 LEU A N 1
ATOM 759 C CA . LEU A 1 103 ? 10.233 11.406 -15.540 1.00 86.81 103 LEU A CA 1
ATOM 760 C C . LEU A 1 103 ? 10.046 10.703 -16.889 1.00 86.81 103 LEU A C 1
ATOM 762 O O . LEU A 1 103 ? 10.728 11.068 -17.839 1.00 86.81 103 LEU A O 1
ATOM 766 N N . GLY A 1 104 ? 9.097 9.765 -17.005 1.00 88.88 104 GLY A N 1
ATOM 767 C CA . GLY A 1 104 ? 8.838 9.034 -18.250 1.00 88.88 104 GLY A CA 1
ATOM 768 C C . GLY A 1 104 ? 8.521 9.982 -19.408 1.00 88.88 104 GLY A C 1
ATOM 769 O O . GLY A 1 104 ? 9.191 9.963 -20.440 1.00 88.88 104 GLY A O 1
ATOM 770 N N . THR A 1 105 ? 7.576 10.904 -19.200 1.00 89.94 105 THR A N 1
ATOM 771 C CA . THR A 1 105 ? 7.236 11.954 -20.177 1.00 89.94 105 THR A CA 1
ATOM 772 C C . THR A 1 105 ? 8.435 12.848 -20.493 1.00 89.94 105 THR A C 1
ATOM 774 O O . THR A 1 105 ? 8.695 13.166 -21.654 1.00 89.94 105 THR A O 1
ATOM 777 N N . SER A 1 106 ? 9.193 13.242 -19.467 1.00 87.31 106 SER A N 1
ATOM 778 C CA . SER A 1 106 ? 10.361 14.113 -19.632 1.00 87.31 106 SER A CA 1
ATOM 779 C C . SER A 1 106 ? 11.465 13.433 -20.440 1.00 87.31 106 SER A C 1
ATOM 781 O O . SER A 1 106 ? 12.094 14.078 -21.274 1.00 87.31 106 SER A O 1
ATOM 783 N N . CYS A 1 107 ? 11.666 12.128 -20.264 1.00 88.12 107 CYS A N 1
ATOM 784 C CA . CYS A 1 107 ? 12.659 11.362 -21.007 1.00 88.12 107 CYS A CA 1
ATOM 785 C C . CYS A 1 107 ? 12.322 11.204 -22.486 1.00 88.12 107 CYS A C 1
ATOM 787 O O . CYS A 1 107 ? 13.237 11.195 -23.309 1.00 88.12 107 CYS A O 1
ATOM 789 N N . LEU A 1 108 ? 11.038 11.166 -22.845 1.00 84.56 108 LEU A N 1
ATOM 790 C CA . LEU A 1 108 ? 10.628 11.222 -24.249 1.00 84.56 108 LEU A CA 1
ATOM 791 C C . LEU A 1 108 ? 10.972 12.576 -24.890 1.00 84.56 108 LEU A C 1
ATOM 793 O O . LEU A 1 108 ? 11.398 12.617 -26.042 1.00 84.56 108 LEU A O 1
ATOM 797 N N . ALA A 1 109 ? 10.830 13.678 -24.146 1.00 86.31 109 ALA A N 1
ATOM 798 C CA . ALA A 1 109 ? 11.134 15.025 -24.636 1.00 86.31 109 ALA A CA 1
ATOM 799 C C . ALA A 1 109 ? 12.641 15.358 -24.624 1.00 86.31 109 ALA A C 1
ATOM 801 O O . ALA A 1 109 ? 13.127 16.070 -25.502 1.00 86.31 109 ALA A O 1
ATOM 802 N N . PHE A 1 110 ? 13.390 14.834 -23.650 1.00 86.62 110 PHE A N 1
ATOM 803 C CA . PHE A 1 110 ? 14.793 15.171 -23.389 1.00 86.62 110 PHE A CA 1
ATOM 804 C C . PHE A 1 110 ? 15.681 13.921 -23.306 1.00 86.62 110 PHE A C 1
ATOM 806 O O . PHE A 1 110 ? 16.447 13.733 -22.359 1.00 86.62 110 PHE A O 1
ATOM 813 N N . ALA A 1 111 ? 15.609 13.076 -24.336 1.00 88.62 111 ALA A N 1
ATOM 814 C CA . ALA A 1 111 ? 16.284 11.778 -24.406 1.00 88.62 111 ALA A CA 1
ATOM 815 C C . ALA A 1 111 ? 17.773 11.805 -24.006 1.00 88.62 111 ALA A C 1
ATOM 817 O O . ALA A 1 111 ? 18.219 10.962 -23.230 1.00 88.62 111 ALA A O 1
ATOM 818 N N . ALA A 1 112 ? 18.543 12.787 -24.492 1.00 86.44 112 ALA A N 1
ATOM 819 C CA . ALA A 1 112 ? 19.974 12.894 -24.195 1.00 86.44 112 ALA A CA 1
ATOM 820 C C . ALA A 1 112 ? 20.264 13.131 -22.701 1.00 86.44 112 ALA A C 1
ATOM 822 O O . ALA A 1 112 ? 21.230 12.586 -22.170 1.00 86.44 112 ALA A O 1
ATOM 823 N N . VAL A 1 113 ? 19.411 13.903 -22.016 1.00 82.44 113 VAL A N 1
ATOM 824 C CA . VAL A 1 113 ? 19.535 14.151 -20.572 1.00 82.44 113 VAL A CA 1
ATOM 825 C C . VAL A 1 113 ? 19.257 12.863 -19.806 1.00 82.44 113 VAL A C 1
ATOM 827 O O . VAL A 1 113 ? 20.048 12.493 -18.943 1.00 82.44 113 VAL A O 1
ATOM 830 N N . CYS A 1 114 ? 18.208 12.124 -20.171 1.00 86.88 114 CYS A N 1
ATOM 831 C CA . CYS A 1 114 ? 17.897 10.856 -19.511 1.00 86.88 114 CYS A CA 1
ATOM 832 C C . CYS A 1 114 ? 19.000 9.812 -19.688 1.00 86.88 114 CYS A C 1
ATOM 834 O O . CYS A 1 114 ? 19.422 9.202 -18.707 1.00 86.88 114 CYS A O 1
ATOM 836 N N . VAL A 1 115 ? 19.564 9.691 -20.893 1.00 89.12 115 VAL A N 1
ATOM 837 C CA . VAL A 1 115 ? 20.717 8.810 -21.128 1.00 89.12 115 VAL A CA 1
ATOM 838 C C . VAL A 1 115 ? 21.902 9.199 -20.237 1.00 89.12 115 VAL A C 1
ATOM 840 O O . VAL A 1 115 ? 22.553 8.315 -19.682 1.00 89.12 115 VAL A O 1
ATOM 843 N N . SER A 1 116 ? 22.157 10.500 -20.043 1.00 81.69 116 SER A N 1
ATOM 844 C CA . SER A 1 116 ? 23.259 10.980 -19.194 1.00 81.69 116 SER A CA 1
ATOM 845 C C . SER A 1 116 ? 23.101 10.647 -17.705 1.00 81.69 116 SER A C 1
ATOM 847 O O . SER A 1 116 ? 24.103 10.575 -16.999 1.00 81.69 116 SER A O 1
ATOM 849 N N . VAL A 1 117 ? 21.872 10.383 -17.246 1.00 79.50 117 VAL A N 1
ATOM 850 C CA . VAL A 1 117 ? 21.565 9.960 -15.868 1.00 79.50 117 VAL A CA 1
ATOM 851 C C . VAL A 1 117 ? 21.187 8.477 -15.770 1.00 79.50 117 VAL A C 1
ATOM 853 O O . VAL A 1 117 ? 20.610 8.045 -14.779 1.00 79.50 117 VAL A O 1
ATOM 856 N N . GLY A 1 118 ? 21.518 7.675 -16.789 1.00 86.00 118 GLY A N 1
ATOM 857 C CA . GLY A 1 118 ? 21.328 6.221 -16.750 1.00 86.00 118 GLY A CA 1
ATOM 858 C C . GLY A 1 118 ? 19.891 5.752 -16.994 1.00 86.00 118 GLY A C 1
ATOM 859 O O . GLY A 1 118 ? 19.548 4.625 -16.638 1.00 86.00 118 GLY A O 1
ATOM 860 N N . VAL A 1 119 ? 19.054 6.577 -17.626 1.00 89.38 119 VAL A N 1
ATOM 861 C CA . VAL A 1 119 ? 17.673 6.241 -17.993 1.00 89.38 119 VAL A CA 1
ATOM 862 C C . VAL A 1 119 ? 17.554 6.135 -19.513 1.00 89.38 119 VAL A C 1
ATOM 864 O O . VAL A 1 119 ? 17.815 7.090 -20.242 1.00 89.38 119 VAL A O 1
ATOM 867 N N . ASN A 1 120 ? 17.134 4.974 -20.008 1.00 93.38 120 ASN A N 1
ATOM 868 C CA . ASN A 1 120 ? 16.870 4.735 -21.417 1.00 93.38 120 ASN A CA 1
ATOM 869 C C . ASN A 1 120 ? 15.463 5.229 -21.789 1.00 93.38 120 ASN A C 1
ATOM 871 O O . ASN A 1 120 ? 14.480 4.546 -21.479 1.00 93.38 120 ASN A O 1
ATOM 875 N N . PRO A 1 121 ? 15.346 6.340 -22.535 1.00 91.69 121 PRO A N 1
ATOM 876 C CA . PRO A 1 121 ? 14.059 6.951 -22.866 1.00 91.69 121 PRO A CA 1
ATOM 877 C C . PRO A 1 121 ? 13.176 6.082 -23.771 1.00 91.69 121 PRO A C 1
ATOM 879 O O . PRO A 1 121 ? 11.983 6.332 -23.888 1.00 91.69 121 PRO A O 1
ATOM 882 N N . THR A 1 122 ? 13.757 5.075 -24.427 1.00 92.19 122 THR A N 1
ATOM 883 C CA . THR A 1 122 ? 13.050 4.167 -25.346 1.00 92.19 122 THR A CA 1
ATOM 884 C C . THR A 1 122 ? 12.810 2.783 -24.758 1.00 92.19 122 THR A C 1
ATOM 886 O O . THR A 1 122 ? 12.261 1.911 -25.429 1.00 92.19 122 THR A O 1
ATOM 889 N N . SER A 1 123 ? 13.253 2.552 -23.523 1.00 95.19 123 SER A N 1
ATOM 890 C CA . SER A 1 123 ? 13.064 1.263 -22.874 1.00 95.19 123 SER A CA 1
ATOM 891 C C . SER A 1 123 ? 11.599 1.029 -22.523 1.00 95.19 123 SER A C 1
ATOM 893 O O . SER A 1 123 ? 10.867 1.971 -22.219 1.00 95.19 123 SER A O 1
ATOM 895 N N . VAL A 1 124 ? 11.173 -0.235 -22.556 1.00 95.69 124 VAL A N 1
ATOM 896 C CA . VAL A 1 124 ? 9.777 -0.594 -22.281 1.00 95.69 124 VAL A CA 1
ATOM 897 C C . VAL A 1 124 ? 9.343 -0.138 -20.887 1.00 95.69 124 VAL A C 1
ATOM 899 O O . VAL A 1 124 ? 8.270 0.438 -20.763 1.00 95.69 124 VAL A O 1
ATOM 902 N N . ALA A 1 125 ? 10.206 -0.264 -19.873 1.00 94.94 125 ALA A N 1
ATOM 903 C CA . ALA A 1 125 ? 9.905 0.177 -18.513 1.00 94.94 125 ALA A CA 1
ATOM 904 C C . ALA A 1 125 ? 9.635 1.689 -18.438 1.00 94.94 125 ALA A C 1
ATOM 906 O O . ALA A 1 125 ? 8.663 2.124 -17.824 1.00 94.94 125 ALA A O 1
ATOM 907 N N . VAL A 1 126 ? 10.468 2.505 -19.095 1.00 94.19 126 VAL A N 1
ATOM 908 C CA . VAL A 1 126 ? 10.316 3.971 -19.098 1.00 94.19 126 VAL A CA 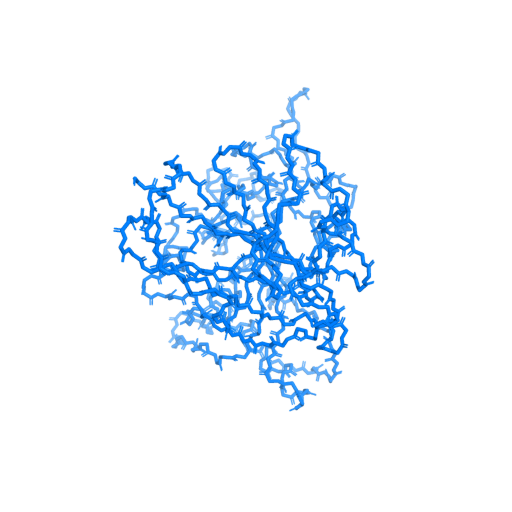1
ATOM 909 C C . VAL A 1 126 ? 9.092 4.404 -19.905 1.00 94.19 126 VAL A C 1
ATOM 911 O O . VAL A 1 126 ? 8.393 5.333 -19.502 1.00 94.19 126 VAL A O 1
ATOM 914 N N . VAL A 1 127 ? 8.802 3.720 -21.015 1.00 95.56 127 VAL A N 1
ATOM 915 C CA . VAL A 1 127 ? 7.603 3.968 -21.830 1.00 95.56 127 VAL A CA 1
ATOM 916 C C . VAL A 1 127 ? 6.329 3.614 -21.058 1.00 95.56 127 VAL A C 1
ATOM 918 O O . VAL A 1 127 ? 5.365 4.378 -21.086 1.00 95.56 127 VAL A O 1
ATOM 921 N N . GLU A 1 128 ? 6.313 2.496 -20.333 1.00 97.19 128 GLU A N 1
ATOM 922 C CA . GLU A 1 128 ? 5.176 2.104 -19.495 1.00 97.19 128 GLU A CA 1
ATOM 923 C C . GLU A 1 128 ? 5.023 2.999 -18.254 1.00 97.19 128 GLU A C 1
ATOM 925 O O . GLU A 1 128 ? 3.903 3.203 -17.791 1.00 97.19 128 GLU A O 1
ATOM 930 N N . LEU A 1 129 ? 6.103 3.617 -17.764 1.00 96.12 129 LEU A N 1
ATOM 931 C CA . LEU A 1 129 ? 6.085 4.604 -16.673 1.00 96.12 129 LEU A CA 1
ATOM 932 C C . LEU A 1 129 ? 5.431 5.944 -17.044 1.00 96.12 129 LEU A C 1
ATOM 934 O O . LEU A 1 129 ? 5.150 6.740 -16.147 1.00 96.12 129 LEU A O 1
ATOM 938 N N . VAL A 1 130 ? 5.197 6.227 -18.329 1.00 96.12 130 VAL A N 1
ATOM 939 C CA . VAL A 1 130 ? 4.532 7.466 -18.763 1.00 96.12 130 VAL A CA 1
ATOM 940 C C . VAL A 1 130 ? 3.100 7.503 -18.210 1.00 96.12 130 VAL A C 1
ATOM 942 O O . VAL A 1 130 ? 2.338 6.572 -18.474 1.00 96.12 130 VAL A O 1
ATOM 945 N N . PRO A 1 131 ? 2.680 8.561 -17.489 1.00 96.06 131 PRO A N 1
ATOM 946 C CA . PRO A 1 131 ? 1.311 8.675 -16.999 1.00 96.06 131 PRO A CA 1
ATOM 947 C C . PRO A 1 131 ? 0.278 8.501 -18.119 1.00 96.06 131 PRO A C 1
ATOM 949 O O . PRO A 1 131 ? 0.335 9.179 -19.144 1.00 96.06 131 PRO A O 1
ATOM 952 N N . GLY A 1 132 ? -0.665 7.577 -17.919 1.00 96.69 132 GLY A N 1
ATOM 953 C CA . GLY A 1 132 ? -1.666 7.214 -18.929 1.00 96.69 132 GLY A CA 1
ATOM 954 C C . GLY A 1 132 ? -1.170 6.257 -20.021 1.00 96.69 132 GLY A C 1
ATOM 955 O O . GLY A 1 132 ? -1.851 6.102 -21.034 1.00 96.69 132 GLY A O 1
ATOM 956 N N . SER A 1 133 ? -0.009 5.616 -19.848 1.00 97.88 133 SER A N 1
ATOM 957 C CA . SER A 1 133 ? 0.429 4.525 -20.725 1.00 97.88 133 SER A CA 1
ATOM 958 C C . SER A 1 133 ? -0.606 3.387 -20.751 1.00 97.88 133 SER A C 1
ATOM 960 O O . SER A 1 133 ? -1.311 3.174 -19.761 1.00 97.88 133 SER A O 1
ATOM 962 N N . PRO A 1 134 ? -0.680 2.589 -21.835 1.00 97.75 134 PRO A N 1
ATOM 963 C CA . PRO A 1 134 ? -1.594 1.447 -21.894 1.00 97.75 134 PRO A CA 1
ATOM 964 C C . PRO A 1 134 ? -1.433 0.463 -20.726 1.00 97.75 134 PRO A C 1
ATOM 966 O O . PRO A 1 134 ? -2.433 -0.058 -20.236 1.00 97.75 134 PRO A O 1
ATOM 969 N N . ALA A 1 135 ? -0.198 0.246 -20.256 1.00 97.38 135 ALA A N 1
ATOM 970 C CA . ALA A 1 135 ? 0.089 -0.606 -19.105 1.00 97.38 135 ALA A CA 1
ATOM 971 C C . ALA A 1 135 ? -0.532 -0.039 -17.817 1.00 97.38 135 ALA A C 1
ATOM 973 O O . ALA A 1 135 ? -1.302 -0.724 -17.148 1.00 97.38 135 ALA A O 1
ATOM 974 N N . LEU A 1 136 ? -0.302 1.245 -17.513 1.00 98.38 136 LEU A N 1
ATOM 975 C CA . LEU A 1 136 ? -0.880 1.889 -16.327 1.00 98.38 136 LEU A CA 1
ATOM 976 C C . LEU A 1 136 ? -2.398 2.036 -16.418 1.00 98.38 136 LEU A C 1
ATOM 978 O O . LEU A 1 136 ? -3.079 1.898 -15.406 1.00 98.38 136 LEU A O 1
ATOM 982 N N . THR A 1 137 ? -2.949 2.297 -17.605 1.00 98.38 137 THR A N 1
ATOM 983 C CA . THR A 1 137 ? -4.402 2.320 -17.813 1.00 98.38 137 THR A CA 1
ATOM 984 C C . THR A 1 137 ? -5.015 0.955 -17.517 1.00 98.38 137 THR A C 1
ATOM 986 O O . THR A 1 137 ? -6.017 0.895 -16.811 1.00 98.38 137 THR A O 1
ATOM 989 N N . ALA A 1 138 ? -4.408 -0.136 -17.994 1.00 97.56 138 ALA A N 1
ATOM 990 C CA . ALA A 1 138 ? -4.883 -1.487 -17.707 1.00 97.56 138 ALA A CA 1
ATOM 991 C C . ALA A 1 138 ? -4.753 -1.844 -16.217 1.00 97.56 138 ALA A C 1
ATOM 993 O O . ALA A 1 138 ? -5.677 -2.417 -15.641 1.00 97.56 138 ALA A O 1
ATOM 994 N N . LEU A 1 139 ? -3.636 -1.480 -15.582 1.00 98.00 139 LEU A N 1
ATOM 995 C CA . LEU A 1 139 ? -3.383 -1.755 -14.168 1.00 98.00 139 LEU A CA 1
ATOM 996 C C . LEU A 1 139 ? -4.268 -0.916 -13.228 1.00 98.00 139 LEU A C 1
ATOM 998 O O . LEU A 1 139 ? -4.627 -1.369 -12.142 1.00 98.00 139 LEU A O 1
ATOM 1002 N N . ASN A 1 140 ? -4.640 0.304 -13.622 1.00 98.31 140 ASN A N 1
ATOM 1003 C CA . ASN A 1 140 ? -5.498 1.195 -12.832 1.00 98.31 140 ASN A CA 1
ATOM 1004 C C . ASN A 1 140 ? -6.995 1.064 -13.154 1.00 98.31 140 ASN A C 1
ATOM 1006 O O . ASN A 1 140 ? -7.806 1.736 -12.516 1.00 98.31 140 ASN A O 1
ATOM 1010 N N . ASP A 1 141 ? -7.387 0.183 -14.079 1.00 97.69 141 ASP A N 1
ATOM 1011 C CA . ASP A 1 141 ? -8.786 -0.213 -14.266 1.00 97.69 141 ASP A CA 1
ATOM 1012 C C . ASP A 1 141 ? -9.213 -1.189 -13.160 1.00 97.69 141 ASP A C 1
ATOM 1014 O O . ASP A 1 141 ? -9.286 -2.404 -13.344 1.00 97.69 141 ASP A O 1
ATOM 1018 N N . LEU A 1 142 ? -9.492 -0.645 -11.975 1.00 96.31 142 LEU A N 1
ATOM 1019 C CA . LEU A 1 142 ? -9.872 -1.425 -10.793 1.00 96.31 142 LEU A CA 1
ATOM 1020 C C . LEU A 1 142 ? -11.245 -2.105 -10.928 1.00 96.31 142 LEU A C 1
ATOM 1022 O O . LEU A 1 142 ? -11.549 -3.014 -10.160 1.00 96.31 142 LEU A O 1
ATOM 1026 N N . GLY A 1 143 ? -12.069 -1.688 -11.895 1.00 95.31 143 GLY A N 1
ATOM 1027 C CA . GLY A 1 143 ? -13.338 -2.347 -12.199 1.00 95.31 143 GLY A CA 1
ATOM 1028 C C . GLY A 1 143 ? -13.125 -3.659 -12.951 1.00 95.31 143 GLY A C 1
ATOM 1029 O O . GLY A 1 143 ? -13.719 -4.678 -12.601 1.00 95.31 143 GLY A O 1
ATOM 1030 N N . ALA A 1 144 ? -12.247 -3.655 -13.958 1.00 96.50 144 ALA A N 1
ATOM 1031 C CA . ALA A 1 144 ? -11.880 -4.865 -14.693 1.00 96.50 144 ALA A CA 1
ATOM 1032 C C . ALA A 1 144 ? -10.856 -5.733 -13.942 1.00 96.50 144 ALA A C 1
ATOM 1034 O O . ALA A 1 144 ? -10.807 -6.951 -14.137 1.00 96.50 144 ALA A O 1
ATOM 1035 N N . ARG A 1 145 ? -10.010 -5.105 -13.121 1.00 95.38 145 ARG A N 1
ATOM 1036 C CA . ARG A 1 145 ? -8.855 -5.702 -12.443 1.00 95.38 145 ARG A CA 1
ATOM 1037 C C . ARG A 1 145 ? -8.829 -5.278 -10.970 1.00 95.38 145 ARG A C 1
ATOM 1039 O O . ARG A 1 145 ? -7.962 -4.494 -10.586 1.00 95.38 145 ARG A O 1
ATOM 1046 N N . PRO A 1 146 ? -9.766 -5.751 -10.134 1.00 96.06 146 PRO A N 1
ATOM 1047 C CA . PRO A 1 146 ? -9.814 -5.347 -8.735 1.00 96.06 146 PRO A CA 1
ATOM 1048 C C . PRO A 1 146 ? -8.554 -5.785 -7.983 1.00 96.06 146 PRO A C 1
ATOM 1050 O O . PRO A 1 146 ? -7.963 -6.826 -8.275 1.00 96.06 146 PRO A O 1
ATOM 1053 N N . LEU A 1 147 ? -8.164 -4.991 -6.988 1.00 97.38 147 LEU A N 1
ATOM 1054 C CA . LEU A 1 147 ? -7.180 -5.413 -5.996 1.00 97.38 147 LEU A CA 1
ATOM 1055 C C . LEU A 1 147 ? -7.806 -6.492 -5.091 1.00 97.38 147 LEU A C 1
ATOM 1057 O O . LEU A 1 147 ? -8.961 -6.330 -4.685 1.00 97.38 147 LEU A O 1
ATOM 1061 N N . PRO A 1 148 ? -7.091 -7.590 -4.784 1.00 95.94 148 PRO A N 1
ATOM 1062 C CA . PRO A 1 148 ? -7.586 -8.617 -3.873 1.00 95.94 148 PRO A CA 1
ATOM 1063 C C . PRO A 1 148 ? -7.974 -8.065 -2.495 1.00 95.94 148 PRO A C 1
ATOM 1065 O O . PRO A 1 148 ? -7.178 -7.416 -1.823 1.00 95.94 148 PRO A O 1
ATOM 1068 N N . ALA A 1 149 ? -9.196 -8.362 -2.049 1.00 88.62 149 ALA A N 1
ATOM 1069 C CA . ALA A 1 149 ? -9.707 -7.900 -0.755 1.00 88.62 149 ALA A CA 1
ATOM 1070 C C . ALA A 1 149 ? -9.077 -8.625 0.450 1.00 88.62 149 ALA A C 1
ATOM 1072 O O . ALA A 1 149 ? -9.203 -8.161 1.577 1.00 88.62 149 ALA A O 1
ATOM 1073 N N . ASP A 1 150 ? -8.420 -9.766 0.222 1.00 85.44 150 ASP A N 1
ATOM 1074 C CA . ASP A 1 150 ? -7.746 -10.571 1.245 1.00 85.44 150 ASP A CA 1
ATOM 1075 C C . ASP A 1 150 ? -6.251 -10.226 1.408 1.00 85.44 150 ASP A C 1
ATOM 1077 O O . ASP A 1 150 ? -5.518 -10.956 2.083 1.00 85.44 150 ASP A O 1
ATOM 1081 N N . VAL A 1 151 ? -5.800 -9.140 0.768 1.00 92.75 151 VAL A N 1
ATOM 1082 C CA . VAL A 1 151 ? -4.444 -8.591 0.867 1.00 92.75 151 VAL A CA 1
ATOM 1083 C C . VAL A 1 151 ? -4.498 -7.263 1.616 1.00 92.75 151 VAL A C 1
ATOM 1085 O O . VAL A 1 151 ? -5.313 -6.392 1.315 1.00 92.75 151 VAL A O 1
ATOM 1088 N N . ARG A 1 152 ? -3.593 -7.082 2.578 1.00 89.44 152 ARG A N 1
ATOM 1089 C CA . ARG A 1 152 ? -3.393 -5.800 3.263 1.00 89.44 152 ARG A CA 1
ATOM 1090 C C . ARG A 1 152 ? -2.526 -4.883 2.412 1.00 89.44 152 ARG A C 1
ATOM 1092 O O . ARG A 1 152 ? -1.496 -5.324 1.906 1.00 89.44 152 ARG A O 1
ATOM 1099 N N . TYR A 1 153 ? -2.874 -3.604 2.321 1.00 94.25 153 TYR A N 1
ATOM 1100 C CA . TYR A 1 153 ? -2.064 -2.629 1.589 1.00 94.25 153 TYR A CA 1
ATOM 1101 C C . TYR A 1 153 ? -1.472 -1.572 2.525 1.00 94.25 153 TYR A C 1
ATOM 1103 O O . TYR A 1 153 ? -2.116 -1.137 3.485 1.00 94.25 153 TYR A O 1
ATOM 1111 N N . GLU A 1 154 ? -0.232 -1.178 2.251 1.00 94.88 154 GLU A N 1
ATOM 1112 C CA . GLU A 1 154 ? 0.475 -0.067 2.894 1.00 94.88 154 GLU A CA 1
ATOM 1113 C C . GLU A 1 154 ? 1.199 0.741 1.816 1.00 94.88 154 GLU A C 1
ATOM 1115 O O . GLU A 1 154 ? 1.921 0.158 1.007 1.00 94.88 154 GLU A O 1
ATOM 1120 N N . SER A 1 155 ? 1.040 2.063 1.825 1.00 97.25 155 SER A N 1
ATOM 1121 C CA . SER A 1 155 ? 1.867 2.977 1.036 1.00 97.25 155 SER A CA 1
ATOM 1122 C C . SER A 1 155 ? 2.751 3.802 1.958 1.00 97.25 155 SER A C 1
ATOM 1124 O O . SER A 1 155 ? 2.251 4.501 2.833 1.00 97.25 155 SER A O 1
ATOM 1126 N N . ILE A 1 156 ? 4.053 3.777 1.706 1.00 97.38 156 ILE A N 1
ATOM 1127 C CA . ILE A 1 156 ? 5.031 4.680 2.303 1.00 97.38 156 ILE A CA 1
ATOM 1128 C C . ILE A 1 156 ? 5.420 5.678 1.215 1.00 97.38 156 ILE A C 1
ATOM 1130 O O . ILE A 1 156 ? 6.134 5.330 0.271 1.00 97.38 156 ILE A O 1
ATOM 1134 N N . ALA A 1 157 ? 4.890 6.895 1.310 1.00 96.44 157 ALA A N 1
ATOM 1135 C CA . ALA A 1 157 ? 5.140 7.955 0.348 1.00 96.44 157 ALA A CA 1
ATOM 1136 C C . ALA A 1 157 ? 6.372 8.772 0.759 1.00 96.44 157 ALA A C 1
ATOM 1138 O O . ALA A 1 157 ? 6.395 9.392 1.825 1.00 96.44 157 ALA A O 1
ATOM 1139 N N . GLY A 1 158 ? 7.396 8.769 -0.091 1.00 94.75 158 GLY A N 1
ATOM 1140 C CA . GLY A 1 158 ? 8.588 9.586 0.061 1.00 94.75 158 GLY A CA 1
ATOM 1141 C C . GLY A 1 158 ? 8.369 10.992 -0.487 1.00 94.75 158 GLY A C 1
ATOM 1142 O O . GLY A 1 158 ? 7.886 11.204 -1.602 1.00 94.75 158 GLY A O 1
ATOM 1143 N N . LEU A 1 159 ? 8.724 11.981 0.323 1.00 93.50 159 LEU A N 1
ATOM 1144 C CA . LEU A 1 159 ? 8.591 13.401 0.027 1.00 93.50 159 LEU A CA 1
ATOM 1145 C C . LEU A 1 159 ? 9.931 14.114 0.210 1.00 93.50 159 LEU A C 1
ATOM 1147 O O . LEU A 1 159 ? 10.863 13.592 0.813 1.00 93.50 159 LEU A O 1
ATOM 1151 N N . GLY A 1 160 ? 10.008 15.366 -0.240 1.00 88.19 160 GLY A N 1
ATOM 1152 C CA . GLY A 1 160 ? 11.189 16.218 -0.058 1.00 88.19 160 GLY A CA 1
ATOM 1153 C C . GLY A 1 160 ? 12.041 16.366 -1.316 1.00 88.19 160 GLY A C 1
ATOM 1154 O O . GLY A 1 160 ? 13.007 17.142 -1.321 1.00 88.19 160 GLY A O 1
ATOM 1155 N N . GLY A 1 161 ? 11.655 15.710 -2.410 1.00 86.94 161 GLY A N 1
ATOM 1156 C CA . GLY A 1 161 ? 12.220 15.957 -3.726 1.00 86.94 161 GLY A CA 1
ATOM 1157 C C . GLY A 1 161 ? 11.731 17.266 -4.345 1.00 86.94 161 GLY A C 1
ATOM 1158 O O . GLY A 1 161 ? 10.769 17.890 -3.906 1.00 86.94 161 GLY A O 1
ATOM 1159 N N . VAL A 1 162 ? 12.432 17.701 -5.385 1.00 81.31 162 VAL A N 1
ATOM 1160 C CA . VAL A 1 162 ? 12.015 18.758 -6.312 1.00 81.31 162 VAL A CA 1
ATOM 1161 C C . VAL A 1 162 ? 12.120 18.160 -7.702 1.00 81.31 162 VAL A C 1
ATOM 1163 O O . VAL A 1 162 ? 13.211 17.971 -8.223 1.00 81.31 162 VAL A O 1
ATOM 1166 N N . GLY A 1 163 ? 10.981 17.817 -8.285 1.00 72.62 163 GLY A N 1
ATOM 1167 C CA . GLY A 1 163 ? 10.898 17.274 -9.638 1.00 72.62 163 GLY A CA 1
ATOM 1168 C C . GLY A 1 163 ? 9.988 18.117 -10.530 1.00 72.62 163 GLY A C 1
ATOM 1169 O O . GLY A 1 163 ? 9.500 19.161 -10.096 1.00 72.62 163 GLY A O 1
ATOM 1170 N N . PRO A 1 164 ? 9.677 17.642 -11.748 1.00 62.44 164 PRO A N 1
ATOM 1171 C CA . PRO A 1 164 ? 8.797 18.340 -12.692 1.00 62.44 164 PRO A CA 1
ATOM 1172 C C . PRO A 1 164 ? 7.399 18.670 -12.141 1.00 62.44 164 PRO A C 1
ATOM 1174 O O . PRO A 1 164 ? 6.754 19.597 -12.621 1.00 62.44 164 PRO A O 1
ATOM 1177 N N . ALA A 1 165 ? 6.930 17.922 -11.138 1.00 62.97 165 ALA A N 1
ATOM 1178 C CA . ALA A 1 165 ? 5.645 18.146 -10.476 1.00 62.97 165 ALA A CA 1
ATOM 1179 C C . ALA A 1 165 ? 5.741 18.957 -9.168 1.00 62.97 165 ALA A C 1
ATOM 1181 O O . ALA A 1 165 ? 4.708 19.303 -8.607 1.00 62.97 165 ALA A O 1
ATOM 1182 N N . SER A 1 166 ? 6.952 19.247 -8.674 1.00 66.19 166 SER A N 1
ATOM 1183 C CA . SER A 1 166 ? 7.226 19.962 -7.410 1.00 66.19 166 SER A CA 1
ATOM 1184 C C . SER A 1 166 ? 6.596 19.379 -6.130 1.00 66.19 166 SER A C 1
ATOM 1186 O O . SER A 1 166 ? 6.719 19.994 -5.074 1.00 66.19 166 SER A O 1
ATOM 1188 N N . ASP A 1 167 ? 5.968 18.202 -6.202 1.00 82.94 167 ASP A N 1
ATOM 1189 C CA . ASP A 1 167 ? 5.372 17.473 -5.080 1.00 82.94 167 ASP A CA 1
ATOM 1190 C C . ASP A 1 167 ? 5.751 15.986 -5.174 1.00 82.94 167 ASP A C 1
ATOM 1192 O O . ASP A 1 167 ? 5.585 15.391 -6.242 1.00 82.94 167 ASP A O 1
ATOM 1196 N N . GLY A 1 168 ? 6.280 15.396 -4.097 1.00 91.81 168 GLY A N 1
ATOM 1197 C CA . GLY A 1 168 ? 6.778 14.012 -4.044 1.00 91.81 168 GLY A CA 1
ATOM 1198 C C . GLY A 1 168 ? 8.291 13.872 -3.819 1.00 91.81 168 GLY A C 1
ATOM 1199 O O . GLY A 1 168 ? 8.933 14.717 -3.187 1.00 91.81 168 GLY A O 1
ATOM 1200 N N . ASP A 1 169 ? 8.866 12.794 -4.351 1.00 92.88 169 ASP A N 1
ATOM 1201 C CA . ASP A 1 169 ? 10.263 12.381 -4.124 1.00 92.88 169 ASP A CA 1
ATOM 1202 C C . ASP A 1 169 ? 11.245 12.885 -5.205 1.00 92.88 169 ASP A C 1
ATOM 1204 O O . ASP A 1 169 ? 12.446 12.636 -5.136 1.00 92.88 169 ASP A O 1
ATOM 1208 N N . GLY A 1 170 ? 10.751 13.631 -6.201 1.00 90.19 170 GLY A N 1
ATOM 1209 C CA . GLY A 1 170 ? 11.534 14.157 -7.327 1.00 90.19 170 GLY A CA 1
ATOM 1210 C C . GLY A 1 170 ? 11.494 13.300 -8.598 1.00 90.19 170 GLY A C 1
ATOM 1211 O O . GLY A 1 170 ? 11.760 13.825 -9.679 1.00 90.19 170 GLY A O 1
ATOM 1212 N N . ILE A 1 171 ? 11.071 12.038 -8.498 1.00 91.25 171 ILE A N 1
ATOM 1213 C CA . ILE A 1 171 ? 10.782 11.122 -9.610 1.00 91.25 171 ILE A CA 1
ATOM 1214 C C . ILE A 1 171 ? 9.277 10.874 -9.713 1.00 91.25 171 ILE A C 1
ATOM 1216 O O . ILE A 1 171 ? 8.688 11.025 -10.785 1.00 91.25 171 ILE A O 1
ATOM 1220 N N . VAL A 1 172 ? 8.636 10.513 -8.610 1.00 94.06 172 VAL A N 1
ATOM 1221 C CA . VAL A 1 172 ? 7.229 10.141 -8.509 1.00 94.06 172 VAL A CA 1
ATOM 1222 C C . VAL A 1 172 ? 6.479 11.216 -7.737 1.00 94.06 172 VAL A C 1
ATOM 1224 O O . VAL A 1 172 ? 6.926 11.705 -6.699 1.00 94.06 172 VAL A O 1
ATOM 1227 N N . THR A 1 173 ? 5.310 11.596 -8.250 1.00 94.50 173 THR A N 1
ATOM 1228 C CA . THR A 1 173 ? 4.474 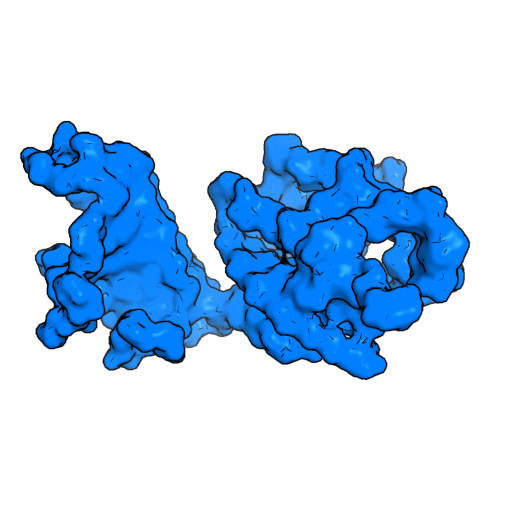12.600 -7.588 1.00 94.50 173 THR A CA 1
ATOM 1229 C C . THR A 1 173 ? 3.828 12.030 -6.334 1.00 94.50 173 THR A C 1
ATOM 1231 O O . THR A 1 173 ? 3.469 10.853 -6.330 1.00 94.50 173 THR A O 1
ATOM 1234 N N . ARG A 1 174 ? 3.588 12.864 -5.313 1.00 94.50 174 ARG A N 1
ATOM 1235 C CA . ARG A 1 174 ? 2.818 12.465 -4.119 1.00 94.50 174 ARG A CA 1
ATOM 1236 C C . ARG A 1 174 ? 1.523 11.737 -4.503 1.00 94.50 174 ARG A C 1
ATOM 1238 O O . ARG A 1 174 ? 1.316 10.595 -4.114 1.00 94.50 174 ARG A O 1
ATOM 1245 N N . ALA A 1 175 ? 0.706 12.355 -5.359 1.00 94.31 175 ALA A N 1
ATOM 1246 C CA . ALA A 1 175 ? -0.572 11.788 -5.797 1.00 94.31 175 ALA A CA 1
ATOM 1247 C C . ALA A 1 175 ? -0.438 10.385 -6.419 1.00 94.31 175 ALA A C 1
ATOM 1249 O O . ALA A 1 175 ? -1.282 9.518 -6.195 1.00 94.31 175 ALA A O 1
ATOM 1250 N N . SER A 1 176 ? 0.644 10.137 -7.166 1.00 96.44 176 SER A N 1
ATOM 1251 C CA . SER A 1 176 ? 0.902 8.815 -7.729 1.00 96.44 176 SER A CA 1
ATOM 1252 C C . SER A 1 176 ? 1.325 7.796 -6.667 1.00 96.44 176 SER A C 1
ATOM 1254 O O . SER A 1 176 ? 1.026 6.618 -6.832 1.00 96.44 176 SER A O 1
ATOM 1256 N N . GLN A 1 177 ? 2.022 8.203 -5.606 1.00 97.06 177 GLN A N 1
ATOM 1257 C CA . GLN A 1 177 ? 2.417 7.308 -4.510 1.00 97.06 177 GLN A CA 1
ATOM 1258 C C . GLN A 1 177 ? 1.220 6.950 -3.609 1.00 97.06 177 GLN A C 1
ATOM 1260 O O . GLN A 1 177 ? 1.107 5.825 -3.123 1.00 97.06 177 GLN A O 1
ATOM 1265 N N . GLU A 1 178 ? 0.289 7.890 -3.438 1.00 95.81 178 GLU A N 1
ATOM 1266 C CA . GLU A 1 178 ? -0.877 7.781 -2.552 1.00 95.81 178 GLU A CA 1
ATOM 1267 C C . GLU A 1 178 ? -2.112 7.157 -3.208 1.00 95.81 178 GLU A C 1
ATOM 1269 O O . GLU A 1 178 ? -3.127 6.965 -2.544 1.00 95.81 178 GLU A O 1
ATOM 1274 N N . PHE A 1 179 ? -2.048 6.823 -4.500 1.00 96.88 179 PHE A N 1
ATOM 1275 C CA . PHE A 1 179 ? -3.183 6.333 -5.291 1.00 96.88 179 PHE A CA 1
ATOM 1276 C C . PHE A 1 179 ? -4.035 5.271 -4.576 1.00 96.88 179 PHE A C 1
ATOM 1278 O O . PHE A 1 179 ? -5.263 5.341 -4.616 1.00 96.88 179 PHE A O 1
ATOM 1285 N N . LEU A 1 180 ? -3.395 4.306 -3.903 1.00 96.25 180 LEU A N 1
ATOM 1286 C CA . LEU A 1 180 ? -4.092 3.224 -3.201 1.00 96.25 180 LEU A CA 1
ATOM 1287 C C . LEU A 1 180 ? -4.958 3.718 -2.030 1.00 96.25 180 LEU A C 1
ATOM 1289 O O . LEU A 1 180 ? -6.007 3.129 -1.782 1.00 96.25 180 LEU A O 1
ATOM 1293 N N . ALA A 1 181 ? -4.587 4.822 -1.375 1.00 91.50 181 ALA A N 1
ATOM 1294 C CA . ALA A 1 181 ? -5.375 5.430 -0.299 1.00 91.50 181 ALA A CA 1
ATOM 1295 C C . ALA A 1 181 ? -6.726 5.970 -0.795 1.00 91.50 181 ALA A C 1
ATOM 1297 O O . ALA A 1 181 ? -7.681 6.079 -0.030 1.00 91.50 181 ALA A O 1
ATOM 1298 N N . GLY A 1 182 ? -6.815 6.299 -2.087 1.00 88.81 182 GLY A N 1
ATOM 1299 C CA . GLY A 1 182 ? -8.039 6.771 -2.729 1.00 88.81 182 GLY A CA 1
ATOM 1300 C C . GLY A 1 182 ? -8.966 5.660 -3.227 1.00 88.81 182 GLY A C 1
ATOM 1301 O O . GLY A 1 182 ? -10.030 5.975 -3.761 1.00 88.81 182 GLY A O 1
ATOM 1302 N N . VAL A 1 183 ? -8.590 4.381 -3.104 1.00 90.88 183 VAL A N 1
ATOM 1303 C CA . VAL A 1 183 ? -9.374 3.259 -3.641 1.00 90.88 183 VAL A CA 1
ATOM 1304 C C . VAL A 1 183 ? -10.523 2.903 -2.688 1.00 90.88 183 VAL A C 1
ATOM 1306 O O . VAL A 1 183 ? -10.272 2.447 -1.570 1.00 90.88 183 VAL A O 1
ATOM 1309 N N . PRO A 1 184 ? -11.796 3.047 -3.106 1.00 80.81 184 PRO A N 1
ATOM 1310 C CA . PRO A 1 184 ? -12.930 2.774 -2.230 1.00 80.81 184 PRO A CA 1
ATOM 1311 C C . PRO A 1 184 ? -12.973 1.316 -1.765 1.00 80.81 184 PRO A C 1
ATOM 1313 O O . PRO A 1 184 ? -12.896 0.395 -2.576 1.00 80.81 184 PRO A O 1
ATOM 1316 N N . GLY A 1 185 ? -13.148 1.113 -0.459 1.00 75.31 185 GLY A N 1
ATOM 1317 C CA . GLY A 1 185 ? -13.270 -0.219 0.142 1.00 75.31 185 GLY A CA 1
ATOM 1318 C C . GLY A 1 185 ? -11.956 -0.996 0.264 1.00 75.31 185 GLY A C 1
ATOM 1319 O O . GLY A 1 185 ? -11.985 -2.134 0.726 1.00 75.31 185 GLY A O 1
ATOM 1320 N N . LEU A 1 186 ? -10.817 -0.407 -0.116 1.00 84.38 186 LEU A N 1
ATOM 1321 C CA . LEU A 1 186 ? -9.511 -1.033 0.059 1.00 84.38 186 LEU A CA 1
ATOM 1322 C C . LEU A 1 186 ? -9.030 -0.871 1.506 1.00 84.38 186 LEU A C 1
ATOM 1324 O O . LEU A 1 186 ? -8.944 0.244 2.018 1.00 84.38 186 LEU A O 1
ATOM 1328 N N . GLY A 1 187 ? -8.667 -1.980 2.153 1.00 76.75 187 GLY A N 1
ATOM 1329 C CA . GLY A 1 187 ? -7.944 -1.952 3.424 1.00 76.75 187 GLY A CA 1
ATOM 1330 C C . GLY A 1 187 ? -6.522 -1.423 3.220 1.00 76.75 187 GLY A C 1
ATOM 1331 O O . GLY A 1 187 ? -5.608 -2.188 2.906 1.00 76.75 187 GLY A O 1
ATOM 1332 N N . HIS A 1 188 ? -6.338 -0.112 3.378 1.00 88.31 188 HIS A N 1
ATOM 1333 C CA . HIS A 1 188 ? -5.088 0.593 3.094 1.00 88.31 188 HIS A CA 1
ATOM 1334 C C . HIS A 1 188 ? -4.681 1.521 4.244 1.00 88.31 188 HIS A C 1
ATOM 1336 O O . HIS A 1 188 ? -5.531 2.103 4.918 1.00 88.31 188 HIS A O 1
ATOM 1342 N N . ARG A 1 189 ? -3.369 1.662 4.451 1.00 87.62 189 ARG A N 1
ATOM 1343 C CA . ARG A 1 189 ? -2.768 2.705 5.286 1.00 87.62 189 ARG A CA 1
ATOM 1344 C C . ARG A 1 189 ? -1.721 3.454 4.464 1.00 87.62 189 ARG A C 1
ATOM 1346 O O . ARG A 1 189 ? -0.970 2.854 3.696 1.00 87.62 189 ARG A O 1
ATOM 1353 N N . LEU A 1 190 ? -1.709 4.772 4.632 1.00 92.12 190 LEU A N 1
ATOM 1354 C CA . LEU A 1 190 ? -0.739 5.680 4.040 1.00 92.12 190 LEU A CA 1
ATOM 1355 C C . LEU A 1 190 ? 0.147 6.261 5.141 1.00 92.12 190 LEU A C 1
ATOM 1357 O O . LEU A 1 190 ? -0.364 6.758 6.145 1.00 92.12 190 LEU A O 1
ATOM 1361 N N . GLN A 1 191 ? 1.454 6.262 4.912 1.00 93.25 191 GLN A N 1
ATOM 1362 C CA . GLN A 1 191 ? 2.420 6.993 5.712 1.00 93.25 191 GLN A CA 1
ATOM 1363 C C . GLN A 1 191 ? 3.282 7.872 4.810 1.00 93.25 191 GLN A C 1
ATOM 1365 O O . GLN A 1 191 ? 3.984 7.381 3.932 1.00 93.25 191 GLN A O 1
ATOM 1370 N N . GLU A 1 192 ? 3.239 9.180 5.036 1.00 95.06 192 GLU A N 1
ATOM 1371 C CA . GLU A 1 192 ? 4.084 10.142 4.333 1.00 95.06 192 GLU A CA 1
ATOM 1372 C C . GLU A 1 192 ? 5.341 10.449 5.150 1.00 95.06 192 GLU A C 1
ATOM 1374 O O . GLU A 1 192 ? 5.266 10.699 6.356 1.00 95.06 192 GLU A O 1
ATOM 1379 N N . LEU A 1 193 ? 6.499 10.469 4.492 1.00 94.81 193 LEU A N 1
ATOM 1380 C CA . LEU A 1 193 ? 7.792 10.719 5.120 1.00 94.81 193 LEU A CA 1
ATOM 1381 C C . LEU A 1 193 ? 8.584 11.752 4.323 1.00 94.81 193 LEU A C 1
ATOM 1383 O O . LEU A 1 193 ? 8.713 11.649 3.106 1.00 94.81 193 LEU A O 1
ATOM 1387 N N . ILE A 1 194 ? 9.172 12.733 5.012 1.00 94.62 194 ILE A N 1
ATOM 1388 C CA . ILE A 1 194 ? 10.185 13.597 4.398 1.00 94.62 194 ILE A CA 1
ATOM 1389 C C . ILE A 1 194 ? 11.506 12.832 4.368 1.00 94.62 194 ILE A C 1
ATOM 1391 O O . ILE A 1 194 ? 12.109 12.597 5.415 1.00 94.62 194 ILE A O 1
ATOM 1395 N N . ILE A 1 195 ? 11.967 12.488 3.171 1.00 94.88 195 ILE A N 1
ATOM 1396 C CA . ILE A 1 195 ? 13.205 11.747 2.960 1.00 94.88 195 ILE A CA 1
ATOM 1397 C C . ILE A 1 195 ? 14.352 12.742 2.766 1.00 94.88 195 ILE A C 1
ATOM 1399 O O . ILE A 1 195 ? 14.300 13.592 1.867 1.00 94.88 195 ILE A O 1
ATOM 1403 N N . PRO A 1 196 ? 15.402 12.688 3.602 1.00 91.75 196 PRO A N 1
ATOM 1404 C CA . PRO A 1 196 ? 16.558 13.545 3.426 1.00 91.75 196 PRO A CA 1
ATOM 1405 C C . PRO A 1 196 ? 17.392 13.086 2.227 1.00 91.75 196 PRO A C 1
ATOM 1407 O O . PRO A 1 196 ? 17.602 11.895 1.998 1.00 91.75 196 PRO A O 1
ATOM 1410 N N . LEU A 1 197 ? 17.951 14.052 1.499 1.00 89.94 197 LEU A N 1
ATOM 1411 C CA . LEU A 1 197 ? 19.028 13.776 0.554 1.00 89.94 197 LEU A CA 1
ATOM 1412 C C . LEU A 1 197 ? 20.262 13.280 1.321 1.00 89.94 197 LEU A C 1
ATOM 1414 O O . LEU A 1 197 ? 20.614 13.851 2.358 1.00 89.94 197 LEU A O 1
ATOM 1418 N N . ARG A 1 198 ? 20.950 12.264 0.796 1.00 89.94 198 ARG A N 1
ATOM 1419 C CA . ARG A 1 198 ? 22.198 11.750 1.378 1.00 89.94 198 ARG A CA 1
ATOM 1420 C C . ARG A 1 198 ? 23.311 11.721 0.333 1.00 89.94 198 ARG A C 1
ATOM 1422 O O . ARG A 1 198 ? 23.110 12.117 -0.805 1.00 89.94 198 ARG A O 1
ATOM 1429 N N . ALA A 1 199 ? 24.523 11.361 0.742 1.00 86.88 199 ALA A N 1
ATOM 1430 C CA . ALA A 1 199 ? 25.682 11.352 -0.156 1.00 86.88 199 ALA A CA 1
ATOM 1431 C C . ALA A 1 199 ? 25.797 10.051 -0.972 1.00 86.88 199 ALA A C 1
ATOM 1433 O O . ALA A 1 199 ? 26.456 10.025 -2.006 1.00 86.88 199 ALA A O 1
ATOM 1434 N N . ASP A 1 200 ? 25.186 8.975 -0.481 1.00 87.56 200 ASP A N 1
ATOM 1435 C CA . ASP A 1 200 ? 25.191 7.619 -1.033 1.00 87.56 200 ASP A CA 1
ATOM 1436 C C . ASP A 1 200 ? 23.985 7.321 -1.941 1.00 87.56 200 ASP A C 1
ATOM 1438 O O . ASP A 1 200 ? 23.928 6.264 -2.565 1.00 87.56 200 ASP A O 1
ATOM 1442 N N . CYS A 1 201 ? 23.035 8.249 -2.031 1.00 90.31 201 CYS A N 1
ATOM 1443 C CA . CYS A 1 201 ? 21.817 8.157 -2.828 1.00 90.31 201 CYS A CA 1
ATOM 1444 C C . CYS A 1 201 ? 21.344 9.559 -3.223 1.00 90.31 201 CYS A C 1
ATOM 1446 O O . CYS A 1 201 ? 21.833 10.562 -2.706 1.00 90.31 201 CYS A O 1
ATOM 1448 N N . GLY A 1 202 ? 20.340 9.634 -4.086 1.00 87.44 202 GLY A N 1
ATOM 1449 C CA . GLY A 1 202 ? 19.761 10.893 -4.515 1.00 87.44 202 GLY A CA 1
ATOM 1450 C C . GLY A 1 202 ? 20.613 11.617 -5.553 1.00 87.44 202 GLY A C 1
ATOM 1451 O O . GLY A 1 202 ? 21.807 11.365 -5.740 1.00 87.44 202 GLY A O 1
ATOM 1452 N N . HIS A 1 203 ? 19.992 12.571 -6.235 1.00 86.88 203 HIS A N 1
ATOM 1453 C CA . HIS A 1 203 ? 20.666 13.379 -7.243 1.00 86.88 203 HIS A CA 1
ATOM 1454 C C . HIS A 1 203 ? 20.125 14.800 -7.248 1.00 86.88 203 HIS A C 1
ATOM 1456 O O . HIS A 1 203 ? 18.919 15.013 -7.146 1.00 86.88 203 HIS A O 1
ATOM 1462 N N . VAL A 1 204 ? 21.013 15.785 -7.397 1.00 86.69 204 VAL A N 1
ATOM 1463 C CA . VAL A 1 204 ? 20.647 17.203 -7.465 1.00 86.69 204 VAL A CA 1
ATOM 1464 C C . VAL A 1 204 ? 21.232 17.819 -8.723 1.00 86.69 204 VAL A C 1
ATOM 1466 O O . VAL A 1 204 ? 22.440 17.770 -8.938 1.00 86.69 204 VAL A O 1
ATOM 1469 N N . VAL A 1 205 ? 20.378 18.469 -9.509 1.00 81.12 205 VAL A N 1
ATOM 1470 C CA . VAL A 1 205 ? 20.784 19.309 -10.637 1.00 81.12 205 VAL A CA 1
ATOM 1471 C C . VAL A 1 205 ? 20.467 20.759 -10.305 1.00 81.12 205 VAL A C 1
ATOM 1473 O O . VAL A 1 205 ? 19.329 21.120 -9.980 1.00 81.12 205 VAL A O 1
ATOM 1476 N N . THR A 1 206 ? 21.486 21.606 -10.411 1.00 83.00 206 THR A N 1
ATOM 1477 C CA . THR A 1 206 ? 21.379 23.055 -10.242 1.00 83.00 206 THR A CA 1
ATOM 1478 C C . THR A 1 206 ? 21.655 23.779 -11.555 1.00 83.00 206 THR A C 1
ATOM 1480 O O . THR A 1 206 ? 22.517 23.384 -12.339 1.00 83.00 206 THR A O 1
ATOM 1483 N N . ILE A 1 207 ? 20.924 24.869 -11.798 1.00 78.44 207 ILE A N 1
ATOM 1484 C CA . ILE A 1 207 ? 21.216 25.830 -12.868 1.00 78.44 207 ILE A CA 1
ATOM 1485 C C . ILE A 1 207 ? 21.458 27.183 -12.197 1.00 78.44 207 ILE A C 1
ATOM 1487 O O . ILE A 1 207 ? 20.541 27.8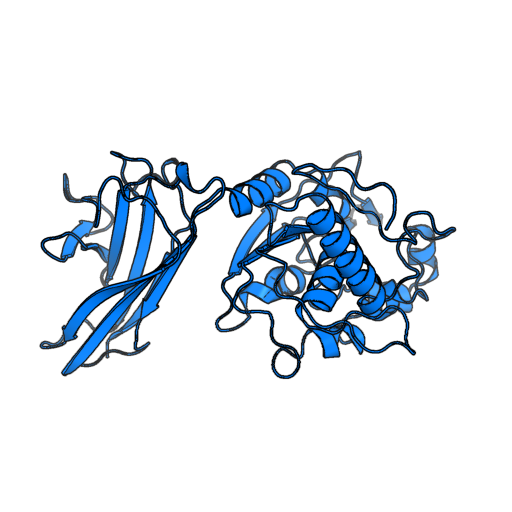05 -11.658 1.00 78.44 207 ILE A O 1
ATOM 1491 N N . GLY A 1 208 ? 22.719 27.623 -12.181 1.00 87.69 208 GLY A N 1
ATOM 1492 C CA . GLY A 1 208 ? 23.140 28.746 -11.341 1.00 87.69 208 GLY A CA 1
ATOM 1493 C C . GLY A 1 208 ? 22.904 28.432 -9.860 1.00 87.69 208 GLY A C 1
ATOM 1494 O O . GLY A 1 208 ? 23.366 27.407 -9.366 1.00 87.69 208 GLY A O 1
ATOM 1495 N N . ASN A 1 209 ? 22.150 29.291 -9.169 1.00 85.06 209 ASN A N 1
ATOM 1496 C CA . ASN A 1 209 ? 21.806 29.116 -7.750 1.00 85.06 209 ASN A CA 1
ATOM 1497 C C . ASN A 1 209 ? 20.453 28.411 -7.526 1.00 85.06 209 ASN A C 1
ATOM 1499 O O . ASN A 1 209 ? 20.038 28.247 -6.381 1.00 85.06 209 ASN A O 1
ATOM 1503 N N . ALA A 1 210 ? 19.739 28.032 -8.591 1.00 81.06 210 ALA A N 1
ATOM 1504 C CA . ALA A 1 210 ? 18.434 27.386 -8.491 1.00 81.06 210 ALA A CA 1
ATOM 1505 C C . ALA A 1 210 ? 18.572 25.858 -8.562 1.00 81.06 210 ALA A C 1
ATOM 1507 O O . ALA A 1 210 ? 19.171 25.329 -9.500 1.00 81.06 210 ALA A O 1
ATOM 1508 N N . VAL A 1 211 ? 17.985 25.150 -7.592 1.00 81.81 211 VAL A N 1
ATOM 1509 C CA . VAL A 1 211 ? 17.790 23.694 -7.660 1.00 81.81 211 VAL A CA 1
ATOM 1510 C C . VAL A 1 211 ? 16.614 23.425 -8.589 1.00 81.81 211 VAL A C 1
ATOM 1512 O O . VAL A 1 211 ? 15.487 23.792 -8.269 1.00 81.81 211 VAL A O 1
ATOM 1515 N N . VAL A 1 212 ? 16.885 22.809 -9.739 1.00 78.75 212 VAL A N 1
ATOM 1516 C CA . VAL A 1 212 ? 15.861 22.513 -10.759 1.00 78.75 212 VAL A CA 1
ATOM 1517 C C . VAL A 1 212 ? 15.422 21.054 -10.735 1.00 78.75 212 VAL A C 1
ATOM 1519 O O . VAL A 1 212 ? 14.346 20.726 -11.222 1.00 78.75 212 VAL A O 1
ATOM 1522 N N . PHE A 1 213 ? 16.243 20.188 -10.147 1.00 83.31 213 PHE A N 1
ATOM 1523 C CA . PHE A 1 213 ? 15.922 18.795 -9.907 1.00 83.31 213 PHE A CA 1
ATOM 1524 C C . PHE A 1 213 ? 16.614 18.343 -8.623 1.00 83.31 213 PHE A C 1
ATOM 1526 O O . PHE A 1 213 ? 17.789 18.634 -8.407 1.00 83.31 213 PHE A O 1
ATOM 1533 N N . ARG A 1 214 ? 15.879 17.649 -7.768 1.00 87.75 214 ARG A N 1
ATOM 1534 C CA . ARG A 1 214 ? 16.358 16.958 -6.579 1.00 87.75 214 ARG A CA 1
ATOM 1535 C C . ARG A 1 214 ? 15.519 15.705 -6.428 1.00 87.75 214 ARG A C 1
ATOM 1537 O O . ARG A 1 214 ? 14.341 15.816 -6.104 1.00 87.75 214 ARG A O 1
ATOM 1544 N N . GLU A 1 215 ? 16.121 14.549 -6.631 1.00 89.69 215 GLU A N 1
ATOM 1545 C CA . GLU A 1 215 ? 15.481 13.282 -6.308 1.00 89.69 215 GLU A CA 1
ATOM 1546 C C . GLU A 1 215 ? 16.005 12.738 -4.982 1.00 89.69 215 GLU A C 1
ATOM 1548 O O . GLU A 1 215 ? 17.206 12.792 -4.705 1.00 89.69 215 GLU A O 1
ATOM 1553 N N . VAL A 1 216 ? 15.068 12.272 -4.163 1.00 93.38 216 VAL A N 1
ATOM 1554 C CA . VAL A 1 216 ? 15.289 11.491 -2.940 1.00 93.38 216 VAL A CA 1
ATOM 1555 C C . VAL A 1 216 ? 14.676 10.090 -3.066 1.00 93.38 216 VAL A C 1
ATOM 1557 O O . VAL A 1 216 ? 14.753 9.299 -2.133 1.00 93.38 216 VAL A O 1
ATOM 1560 N N . HIS A 1 217 ? 14.115 9.763 -4.231 1.00 93.88 217 HIS A N 1
ATOM 1561 C CA . HIS A 1 217 ? 13.481 8.485 -4.541 1.00 93.88 217 HIS A CA 1
ATOM 1562 C C . HIS A 1 217 ? 14.443 7.307 -4.344 1.00 93.88 217 HIS A C 1
ATOM 1564 O O . HIS A 1 217 ? 14.104 6.274 -3.774 1.00 93.88 217 HIS A O 1
ATOM 1570 N N . THR A 1 218 ? 15.700 7.464 -4.762 1.00 92.50 218 THR A N 1
ATOM 1571 C CA . THR A 1 218 ? 16.717 6.422 -4.555 1.00 92.50 218 THR A CA 1
ATOM 1572 C C . THR A 1 218 ? 17.197 6.329 -3.103 1.00 92.50 218 THR A C 1
ATOM 1574 O O . THR A 1 218 ? 17.858 5.358 -2.740 1.00 92.50 218 THR A O 1
ATOM 1577 N N . CYS A 1 219 ? 16.858 7.304 -2.251 1.00 95.06 219 CYS A N 1
ATOM 1578 C CA . CYS A 1 219 ? 17.229 7.312 -0.838 1.00 95.06 219 CYS A CA 1
ATOM 1579 C C . CYS A 1 219 ? 16.268 6.549 0.069 1.00 95.06 219 CYS A C 1
ATOM 1581 O O . CYS A 1 219 ? 16.687 6.133 1.147 1.00 95.06 219 CYS A O 1
ATOM 1583 N N . GLU A 1 220 ? 15.024 6.342 -0.355 1.00 94.81 220 GLU A N 1
ATOM 1584 C CA . GLU A 1 220 ? 13.953 5.772 0.469 1.00 94.81 220 GLU A CA 1
ATOM 1585 C C . GLU A 1 220 ? 14.276 4.378 1.005 1.00 94.81 220 GLU A C 1
ATOM 1587 O O . GLU A 1 220 ? 14.021 4.084 2.167 1.00 94.81 220 GLU A O 1
ATOM 1592 N N . THR A 1 221 ? 14.892 3.517 0.194 1.00 90.38 221 THR A N 1
ATOM 1593 C CA . THR A 1 221 ? 15.200 2.131 0.591 1.00 90.38 221 THR A CA 1
ATOM 1594 C C . THR A 1 221 ? 16.269 2.025 1.675 1.00 90.38 221 THR A C 1
ATOM 1596 O O . THR A 1 221 ? 16.357 1.000 2.348 1.00 90.38 221 THR A O 1
ATOM 1599 N N . GLY A 1 222 ? 17.076 3.072 1.864 1.00 91.06 222 GLY A N 1
ATOM 1600 C CA . GLY A 1 222 ? 18.054 3.159 2.945 1.00 91.06 222 GLY A CA 1
ATOM 1601 C C . GLY A 1 222 ? 17.686 4.177 4.021 1.00 91.06 222 GLY A C 1
ATOM 1602 O O . GLY A 1 222 ? 18.531 4.450 4.877 1.00 91.06 222 GLY A O 1
ATOM 1603 N N . ASP A 1 223 ? 16.490 4.768 3.965 1.00 95.00 223 ASP A N 1
ATOM 1604 C CA . ASP A 1 223 ? 16.012 5.710 4.970 1.00 95.00 223 ASP A CA 1
ATOM 1605 C C . ASP A 1 223 ? 15.515 4.955 6.220 1.00 95.00 223 ASP A C 1
ATOM 1607 O O . ASP A 1 223 ? 14.656 4.075 6.108 1.00 95.00 223 ASP A O 1
ATOM 1611 N N . PRO A 1 224 ? 16.018 5.275 7.428 1.00 93.19 224 PRO A N 1
ATOM 1612 C CA . PRO A 1 224 ? 15.577 4.610 8.650 1.00 93.19 224 PRO A CA 1
ATOM 1613 C C . PRO A 1 224 ? 14.079 4.766 8.923 1.00 93.19 224 PRO A C 1
ATOM 1615 O O . PRO A 1 224 ? 13.467 3.839 9.442 1.00 93.19 224 PRO A O 1
ATOM 1618 N N . GLY A 1 225 ? 13.482 5.910 8.574 1.00 93.31 225 GLY A N 1
ATOM 1619 C CA . GLY A 1 225 ? 12.053 6.153 8.753 1.00 93.31 225 GLY A CA 1
ATOM 1620 C C . GLY A 1 225 ? 11.209 5.264 7.845 1.00 93.31 225 GLY A C 1
ATOM 1621 O O . GLY A 1 225 ? 10.248 4.660 8.313 1.00 93.31 225 GLY A O 1
ATOM 1622 N N . ALA A 1 226 ? 11.599 5.123 6.577 1.00 94.19 226 ALA A N 1
ATOM 1623 C CA . ALA A 1 226 ? 10.929 4.228 5.635 1.00 94.19 226 ALA A CA 1
ATOM 1624 C C . ALA A 1 226 ? 11.053 2.753 6.051 1.00 94.19 226 ALA A C 1
ATOM 1626 O O . ALA A 1 226 ? 10.076 2.008 5.982 1.00 94.19 226 ALA A O 1
ATOM 1627 N N . LEU A 1 227 ? 12.227 2.334 6.538 1.00 92.94 227 LEU A N 1
ATOM 1628 C CA . LEU A 1 227 ? 12.435 0.978 7.052 1.00 92.94 227 LEU A CA 1
ATOM 1629 C C . LEU A 1 227 ? 11.600 0.705 8.308 1.00 92.94 227 LEU A C 1
ATOM 1631 O O . LEU A 1 227 ? 10.958 -0.340 8.390 1.00 92.94 227 LEU A O 1
ATOM 1635 N N . VAL A 1 228 ? 11.569 1.643 9.261 1.00 92.19 228 VAL A N 1
ATOM 1636 C CA . VAL A 1 228 ? 10.716 1.539 10.455 1.00 92.19 228 VAL A CA 1
ATOM 1637 C C . VAL A 1 228 ? 9.248 1.473 10.053 1.00 92.19 228 VAL A C 1
ATOM 1639 O O . VAL A 1 228 ? 8.553 0.584 10.519 1.00 92.19 228 VAL A O 1
ATOM 1642 N N . ALA A 1 229 ? 8.790 2.322 9.131 1.00 92.06 229 ALA A N 1
ATOM 1643 C CA . ALA A 1 229 ? 7.410 2.290 8.649 1.00 92.06 229 ALA A CA 1
ATOM 1644 C C . ALA A 1 229 ? 7.048 0.946 7.992 1.00 92.06 229 ALA A C 1
ATOM 1646 O O . ALA A 1 229 ? 5.959 0.421 8.217 1.00 92.06 229 ALA A O 1
ATOM 1647 N N . ALA A 1 230 ? 7.962 0.355 7.215 1.00 92.88 230 ALA A N 1
ATOM 1648 C CA . ALA A 1 230 ? 7.741 -0.953 6.604 1.00 92.88 230 ALA A CA 1
ATOM 1649 C C . ALA A 1 230 ? 7.665 -2.070 7.656 1.00 92.88 230 ALA A C 1
ATOM 1651 O O . ALA A 1 230 ? 6.798 -2.934 7.566 1.00 92.88 230 ALA A O 1
ATOM 1652 N N . VAL A 1 231 ? 8.536 -2.043 8.667 1.00 90.94 231 VAL A N 1
ATOM 1653 C CA . VAL A 1 231 ? 8.501 -3.002 9.780 1.00 90.94 231 VAL A CA 1
ATOM 1654 C C . VAL A 1 231 ? 7.237 -2.810 10.620 1.00 90.94 231 VAL A C 1
ATOM 1656 O O . VAL A 1 231 ? 6.535 -3.780 10.884 1.00 90.94 231 VAL A O 1
ATOM 1659 N N . ASP A 1 232 ? 6.875 -1.577 10.962 1.00 87.69 232 ASP A N 1
ATOM 1660 C CA . ASP A 1 232 ? 5.647 -1.251 11.689 1.00 87.69 232 ASP A CA 1
ATOM 1661 C C . ASP A 1 232 ? 4.405 -1.752 10.952 1.00 87.69 232 ASP A C 1
ATOM 1663 O O . ASP A 1 232 ? 3.503 -2.314 11.568 1.00 87.69 232 ASP A O 1
ATOM 1667 N N . ALA A 1 233 ? 4.366 -1.618 9.625 1.00 88.56 233 ALA A N 1
ATOM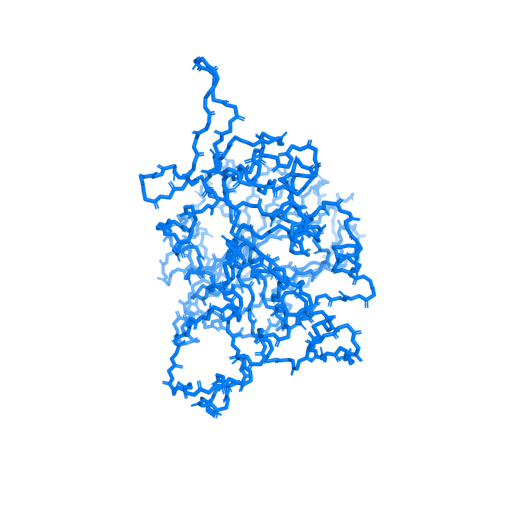 1668 C CA . ALA A 1 233 ? 3.264 -2.128 8.821 1.00 88.56 233 ALA A CA 1
ATOM 1669 C C . ALA A 1 233 ? 3.114 -3.658 8.908 1.00 88.56 233 ALA A C 1
ATOM 1671 O O . ALA A 1 233 ? 2.006 -4.158 8.705 1.00 88.56 233 ALA A O 1
ATOM 1672 N N . ILE A 1 234 ? 4.197 -4.389 9.191 1.00 88.75 234 ILE A N 1
ATOM 1673 C CA . ILE A 1 234 ? 4.204 -5.846 9.394 1.00 88.75 234 ILE A CA 1
ATOM 1674 C C . ILE A 1 234 ? 3.809 -6.194 10.834 1.00 88.75 234 ILE A C 1
ATOM 1676 O O . ILE A 1 234 ? 3.018 -7.113 11.057 1.00 88.75 234 ILE A O 1
ATOM 1680 N N . LEU A 1 235 ? 4.377 -5.482 11.811 1.00 85.94 235 LEU A N 1
ATOM 1681 C CA . LEU A 1 235 ? 4.288 -5.843 13.226 1.00 85.94 235 LEU A CA 1
ATOM 1682 C C . LEU A 1 235 ? 3.030 -5.314 13.923 1.00 85.94 235 LEU A C 1
ATOM 1684 O O . LEU A 1 235 ? 2.598 -5.902 14.910 1.00 85.94 235 LEU A O 1
ATOM 1688 N N . GLN A 1 236 ? 2.442 -4.209 13.455 1.00 85.56 236 GLN A N 1
ATOM 1689 C CA . GLN A 1 236 ? 1.352 -3.553 14.178 1.00 85.56 236 GLN A CA 1
ATOM 1690 C C . GLN A 1 236 ? -0.018 -4.173 13.868 1.00 85.56 236 GLN A C 1
ATOM 1692 O O . GLN A 1 236 ? -0.382 -4.312 12.692 1.00 85.56 236 GLN A O 1
ATOM 1697 N N . PRO A 1 237 ? -0.835 -4.476 14.895 1.00 88.06 237 PRO A N 1
ATOM 1698 C CA . PRO A 1 237 ? -2.238 -4.801 14.697 1.00 88.06 237 PRO A CA 1
ATOM 1699 C C . PRO A 1 237 ? -2.993 -3.662 14.007 1.00 88.06 237 PRO A C 1
ATOM 1701 O O . PRO A 1 237 ? -2.743 -2.476 14.237 1.00 88.06 237 PRO A O 1
ATOM 1704 N N . ARG A 1 238 ? -3.960 -4.033 13.166 1.00 86.44 238 ARG A N 1
ATOM 1705 C CA . ARG A 1 238 ? -4.810 -3.099 12.429 1.00 86.44 238 ARG A CA 1
ATOM 1706 C C . ARG A 1 238 ? -6.237 -3.135 12.945 1.00 86.44 238 ARG A C 1
ATOM 1708 O O . ARG A 1 238 ? -6.826 -4.196 13.147 1.00 86.44 238 ARG A O 1
ATOM 1715 N N . LEU A 1 239 ? -6.799 -1.946 13.109 1.00 90.31 239 LEU A N 1
ATOM 1716 C CA . LEU A 1 239 ? -8.201 -1.735 13.432 1.00 90.31 239 LEU A CA 1
ATOM 1717 C C . LEU A 1 239 ? -8.892 -1.034 12.263 1.00 90.31 239 LEU A C 1
ATOM 1719 O O . LEU A 1 239 ? -8.337 -0.126 11.639 1.00 90.31 239 LEU A O 1
ATOM 1723 N N . THR A 1 240 ? -10.134 -1.422 11.999 1.00 90.25 240 THR A N 1
ATOM 1724 C CA . THR A 1 240 ? -11.035 -0.733 11.072 1.00 90.25 240 THR A CA 1
ATOM 1725 C C . THR A 1 240 ? -12.375 -0.493 11.751 1.00 90.25 240 THR A C 1
ATOM 1727 O O . THR A 1 240 ? -12.835 -1.307 12.550 1.00 90.25 240 THR A O 1
ATOM 1730 N N . LEU A 1 241 ? -13.013 0.635 11.450 1.00 92.94 241 LEU A N 1
ATOM 1731 C CA . LEU A 1 241 ? -14.368 0.923 11.904 1.00 92.94 241 LEU A CA 1
ATOM 1732 C C . LEU A 1 241 ? -15.268 1.143 10.698 1.00 92.94 241 LEU A C 1
ATOM 1734 O O . LEU A 1 241 ? -14.899 1.834 9.752 1.00 92.94 241 LEU A O 1
ATOM 1738 N N . THR A 1 242 ? -16.471 0.585 10.753 1.00 92.75 242 THR A N 1
ATOM 1739 C CA . THR A 1 242 ? -17.510 0.831 9.753 1.00 92.75 242 THR A CA 1
ATOM 1740 C C . THR A 1 242 ? -18.832 1.149 10.432 1.00 92.75 242 THR A C 1
ATOM 1742 O O . THR A 1 242 ? -19.156 0.609 11.491 1.00 92.75 242 THR A O 1
ATOM 1745 N N . VAL A 1 243 ? -19.595 2.042 9.807 1.00 92.94 243 VAL A N 1
ATOM 1746 C CA . VAL A 1 243 ? -20.978 2.347 10.178 1.00 92.94 243 VAL A CA 1
ATOM 1747 C C . VAL A 1 243 ? -21.905 1.881 9.069 1.00 92.94 243 VAL A C 1
ATOM 1749 O O . VAL A 1 243 ? -21.555 1.935 7.891 1.00 92.94 243 VAL A O 1
ATOM 1752 N N . ASN A 1 244 ? -23.104 1.442 9.436 1.00 93.06 244 ASN A N 1
ATOM 1753 C CA . ASN A 1 244 ? -24.112 0.995 8.473 1.00 93.06 244 ASN A CA 1
ATOM 1754 C C . ASN A 1 244 ? -24.692 2.131 7.613 1.00 93.06 244 ASN A C 1
ATOM 1756 O O . ASN A 1 244 ? -25.276 1.863 6.566 1.00 93.06 244 ASN A O 1
ATOM 1760 N N . THR A 1 245 ? -24.552 3.386 8.045 1.00 88.25 245 THR A N 1
ATOM 1761 C CA . THR A 1 245 ? -25.034 4.555 7.306 1.00 88.25 245 THR A CA 1
ATOM 1762 C C . THR A 1 245 ? -24.143 5.777 7.526 1.00 88.25 245 THR A C 1
ATOM 1764 O O . THR A 1 245 ? -23.687 6.048 8.638 1.00 88.25 245 THR A O 1
ATOM 1767 N N . SER A 1 246 ? -23.919 6.553 6.464 1.00 88.06 246 SER A N 1
ATOM 1768 C CA . SER A 1 246 ? -23.195 7.833 6.500 1.00 88.06 246 SER A CA 1
ATOM 1769 C C . SER A 1 246 ? -24.076 9.021 6.912 1.00 88.06 246 SER A C 1
ATOM 1771 O O . SER A 1 246 ? -23.571 10.117 7.161 1.00 88.06 246 SER A O 1
ATOM 1773 N N . THR A 1 247 ? -25.396 8.825 6.974 1.00 91.44 247 THR A N 1
ATOM 1774 C CA . THR A 1 247 ? -26.370 9.810 7.458 1.00 91.44 247 THR A CA 1
ATOM 1775 C C . THR A 1 247 ? -27.317 9.150 8.452 1.00 91.44 247 THR A C 1
ATOM 1777 O O . THR A 1 247 ? -27.852 8.084 8.163 1.00 91.44 247 THR A O 1
ATOM 1780 N N . ILE A 1 248 ? -27.553 9.795 9.591 1.00 88.69 248 ILE A N 1
ATOM 1781 C CA . ILE A 1 248 ? -28.400 9.282 10.670 1.00 88.69 248 ILE A CA 1
ATOM 1782 C C . ILE A 1 248 ? -29.573 10.241 10.889 1.00 88.69 248 ILE A C 1
ATOM 1784 O O . ILE A 1 248 ? -29.388 11.457 10.908 1.00 88.69 248 ILE A O 1
ATOM 1788 N N . SER A 1 249 ? -30.767 9.688 11.080 1.00 91.12 249 SER A N 1
ATOM 1789 C CA . SER A 1 249 ? -32.001 10.398 11.428 1.00 91.12 249 SER A CA 1
ATOM 1790 C C . SER A 1 249 ? -32.674 9.760 12.647 1.00 91.12 249 SER A C 1
ATOM 1792 O O . SER A 1 249 ? -32.383 8.624 13.024 1.00 91.12 249 SER A O 1
ATOM 1794 N N . VAL A 1 250 ? -33.608 10.480 13.275 1.00 91.75 250 VAL A N 1
ATOM 1795 C CA . VAL A 1 250 ? -34.464 9.896 14.322 1.00 91.75 250 VAL A CA 1
ATOM 1796 C C . VAL A 1 250 ? -35.259 8.725 13.737 1.00 91.75 250 VAL A C 1
ATOM 1798 O O . VAL A 1 250 ? -35.894 8.861 12.694 1.00 91.75 250 VAL A O 1
ATOM 1801 N N . GLY A 1 251 ? -35.239 7.586 14.426 1.00 89.81 251 GLY A N 1
ATOM 1802 C CA . GLY A 1 251 ? -35.843 6.326 13.993 1.00 89.81 251 GLY A CA 1
ATOM 1803 C C . GLY A 1 251 ? -34.854 5.342 13.363 1.00 89.81 251 GLY A C 1
ATOM 1804 O O . GLY A 1 251 ? -35.157 4.150 13.314 1.00 89.81 251 GLY A O 1
ATOM 1805 N N . ASP A 1 252 ? -33.667 5.796 12.949 1.00 91.88 252 ASP A N 1
ATOM 1806 C CA . ASP A 1 252 ? -32.630 4.906 12.429 1.00 91.88 252 ASP A CA 1
ATOM 1807 C C . ASP A 1 252 ? -32.020 4.052 13.547 1.00 91.88 252 ASP A C 1
ATOM 1809 O O . ASP A 1 252 ? -32.018 4.417 14.724 1.00 91.88 252 ASP A O 1
ATOM 1813 N N . THR A 1 253 ? -31.455 2.907 13.172 1.00 92.50 253 THR A N 1
ATOM 1814 C CA . THR A 1 253 ? -30.570 2.131 14.050 1.00 92.50 253 THR A CA 1
ATOM 1815 C C . THR A 1 253 ? -29.142 2.311 13.573 1.00 92.50 253 THR A C 1
ATOM 1817 O O . THR A 1 253 ? -28.812 1.938 12.447 1.00 92.50 253 THR A O 1
ATOM 1820 N N . LEU A 1 254 ? -28.300 2.887 14.428 1.00 91.50 254 LEU A N 1
ATOM 1821 C CA . LEU A 1 254 ? -26.877 3.019 14.167 1.00 91.50 254 LEU A CA 1
ATOM 1822 C C . LEU A 1 254 ? -26.165 1.741 14.596 1.00 91.50 254 LEU A C 1
ATOM 1824 O O . LEU A 1 254 ? -26.280 1.311 15.745 1.00 91.50 254 LEU A O 1
ATOM 1828 N N . THR A 1 255 ? -25.386 1.181 13.681 1.00 94.62 255 THR A N 1
ATOM 1829 C CA . THR A 1 255 ? -24.550 0.011 13.926 1.00 94.62 255 THR A CA 1
ATOM 1830 C C . THR A 1 255 ? -23.093 0.374 13.689 1.00 94.62 255 THR A C 1
ATOM 1832 O O . THR A 1 255 ? -22.752 0.856 12.610 1.00 94.62 255 THR A O 1
ATOM 1835 N N . LEU A 1 256 ? -22.241 0.118 14.684 1.00 94.81 256 LEU A N 1
ATOM 1836 C CA . LEU A 1 256 ? -20.788 0.259 14.587 1.00 94.81 256 LEU A CA 1
ATOM 1837 C C . LEU A 1 256 ? -20.159 -1.132 14.580 1.00 94.81 256 LEU A C 1
ATOM 1839 O O . LEU A 1 256 ? -20.375 -1.922 15.503 1.00 94.81 256 LEU A O 1
ATOM 1843 N N . THR A 1 257 ? -19.366 -1.410 13.552 1.00 95.69 257 THR A N 1
ATOM 1844 C CA . THR A 1 257 ? -18.623 -2.664 13.417 1.00 95.69 257 THR A CA 1
ATOM 1845 C C . THR A 1 257 ? -17.132 -2.375 13.500 1.00 95.69 257 THR A C 1
ATOM 1847 O O . THR A 1 257 ? -16.627 -1.505 12.789 1.00 95.69 257 THR A O 1
ATOM 1850 N N . LEU A 1 258 ? -16.446 -3.109 14.370 1.00 94.81 258 LEU A N 1
ATOM 1851 C CA . LEU A 1 258 ? -14.998 -3.131 14.504 1.00 94.81 258 LEU A CA 1
ATOM 1852 C C . LEU A 1 258 ? -14.450 -4.312 13.708 1.00 94.81 258 LEU A C 1
ATOM 1854 O O . LEU A 1 258 ? -14.841 -5.451 13.950 1.00 94.81 258 LEU A O 1
ATOM 1858 N N . GLY A 1 259 ? -13.547 -4.046 12.774 1.00 91.56 259 GLY A N 1
ATOM 1859 C CA . GLY A 1 259 ? -12.684 -5.061 12.190 1.00 91.56 259 GLY A CA 1
ATOM 1860 C C . GLY A 1 259 ? -11.327 -5.039 12.875 1.00 91.56 259 GLY A C 1
ATOM 1861 O O . GLY A 1 259 ? -10.782 -3.967 13.147 1.00 91.56 259 GLY A O 1
ATOM 1862 N N . THR A 1 260 ? -10.788 -6.215 13.151 1.00 90.00 260 THR A N 1
ATOM 1863 C CA . THR A 1 260 ? -9.487 -6.391 13.780 1.00 90.00 260 THR A CA 1
ATOM 1864 C C . THR A 1 260 ? -8.626 -7.332 12.968 1.00 90.00 260 THR A C 1
ATOM 1866 O O . THR A 1 260 ? -9.102 -8.342 12.453 1.00 90.00 260 THR A O 1
ATOM 1869 N N . GLU A 1 261 ? -7.342 -7.014 12.889 1.00 85.31 261 GLU A N 1
ATOM 1870 C CA . GLU A 1 261 ? -6.327 -7.859 12.284 1.00 85.31 261 GLU A CA 1
ATOM 1871 C C . GLU A 1 261 ? -5.060 -7.818 13.151 1.00 85.31 261 GLU A C 1
ATOM 1873 O O . GLU A 1 261 ? -4.620 -6.729 13.523 1.00 85.31 261 GLU A O 1
ATOM 1878 N N . PRO A 1 262 ? -4.461 -8.967 13.498 1.00 85.25 262 PRO A N 1
ATOM 1879 C CA . PRO A 1 262 ? -3.219 -9.006 14.254 1.00 85.25 262 PRO A CA 1
ATOM 1880 C C . PRO A 1 262 ? -2.048 -8.538 13.385 1.00 85.25 262 PRO A C 1
ATOM 1882 O O . PRO A 1 262 ? -2.035 -8.745 12.162 1.00 85.25 262 PRO A O 1
ATOM 1885 N N . GLY A 1 263 ? -1.062 -7.920 14.026 1.00 81.94 263 GLY A N 1
ATOM 1886 C CA . GLY A 1 263 ? 0.275 -7.770 13.476 1.00 81.94 263 GLY A CA 1
ATOM 1887 C C . GLY A 1 263 ? 1.117 -9.014 13.761 1.00 81.94 263 GLY A C 1
ATOM 1888 O O . GLY A 1 263 ? 0.689 -9.918 14.484 1.00 81.94 263 GLY A O 1
ATOM 1889 N N . PHE A 1 264 ? 2.306 -9.091 13.175 1.00 73.00 264 PHE A N 1
ATOM 1890 C CA . PHE A 1 264 ? 3.208 -10.220 13.392 1.00 73.00 264 PHE A CA 1
ATOM 1891 C C . PHE A 1 264 ? 4.181 -9.970 14.556 1.00 73.00 264 PHE A C 1
ATOM 1893 O O . PHE A 1 264 ? 4.722 -8.874 14.649 1.00 73.00 264 PHE A O 1
ATOM 1900 N N . PRO A 1 265 ? 4.494 -10.982 15.387 1.00 65.81 265 PRO A N 1
ATOM 1901 C CA . PRO A 1 265 ? 3.845 -12.292 15.481 1.00 65.81 265 PRO A CA 1
ATOM 1902 C C . PRO A 1 265 ? 2.486 -12.221 16.207 1.00 65.81 265 PRO A C 1
ATOM 1904 O O . PRO A 1 265 ? 2.306 -11.443 17.140 1.00 65.81 265 PRO A O 1
ATOM 1907 N N . ASP A 1 266 ? 1.547 -13.104 15.838 1.00 59.50 266 ASP A N 1
ATOM 1908 C CA . ASP A 1 266 ? 0.151 -13.093 16.320 1.00 59.50 266 ASP A CA 1
ATOM 1909 C C . ASP A 1 266 ? -0.005 -13.040 17.857 1.00 59.50 266 ASP A C 1
ATOM 1911 O O . ASP A 1 266 ? -0.992 -12.505 18.364 1.00 59.50 266 ASP A O 1
ATOM 1915 N N . GLN A 1 267 ? 0.964 -13.569 18.613 1.00 54.22 267 GLN A N 1
ATOM 1916 C CA . GLN A 1 267 ? 0.893 -13.704 20.074 1.00 54.22 267 GLN A CA 1
ATOM 1917 C C . GLN A 1 267 ? 1.304 -12.458 20.872 1.00 54.22 267 GLN A C 1
ATOM 1919 O O . GLN A 1 267 ? 1.131 -12.450 22.090 1.00 54.22 267 GLN A O 1
ATOM 1924 N N . GLU A 1 268 ? 1.799 -11.404 20.221 1.00 64.50 268 GLU A N 1
ATOM 1925 C CA . GLU A 1 268 ? 2.206 -10.158 20.894 1.00 64.50 268 GLU A CA 1
ATOM 1926 C C . GLU A 1 268 ? 1.155 -9.038 20.786 1.00 64.50 268 GLU A C 1
ATOM 1928 O O . GLU A 1 268 ? 1.318 -7.962 21.355 1.00 64.50 268 GLU A O 1
ATOM 1933 N N . ASN A 1 269 ? 0.014 -9.302 20.140 1.00 78.06 269 ASN A N 1
ATOM 1934 C CA . ASN A 1 269 ? -1.052 -8.320 19.921 1.00 78.06 269 ASN A CA 1
ATOM 1935 C C . ASN A 1 269 ? -2.000 -8.157 21.125 1.00 78.06 269 ASN A C 1
ATOM 1937 O O . ASN A 1 269 ? -3.223 -8.218 20.970 1.00 78.06 269 ASN A O 1
ATOM 1941 N N . VAL A 1 270 ? -1.455 -7.998 22.333 1.00 89.56 270 VAL A N 1
ATOM 1942 C CA . VAL A 1 270 ? -2.248 -7.827 23.560 1.00 89.56 270 VAL A CA 1
ATOM 1943 C C . VAL A 1 270 ? -2.262 -6.364 23.982 1.00 89.56 270 VAL A C 1
ATOM 1945 O O . VAL A 1 270 ? -1.215 -5.785 24.258 1.00 89.56 270 VAL A O 1
ATOM 1948 N N . GLY A 1 271 ? -3.451 -5.775 24.090 1.00 92.62 271 GLY A N 1
ATOM 1949 C CA . GLY A 1 271 ? -3.594 -4.373 24.475 1.00 92.62 271 GLY A CA 1
ATOM 1950 C C . GLY A 1 271 ? -4.956 -4.016 25.051 1.00 92.62 271 GLY A C 1
ATOM 1951 O O . GLY A 1 271 ? -5.906 -4.797 25.009 1.00 92.62 271 GLY A O 1
ATOM 1952 N N . ASP A 1 272 ? -5.058 -2.810 25.589 1.00 94.56 272 ASP A N 1
ATOM 1953 C CA . ASP A 1 272 ? -6.331 -2.237 26.001 1.00 94.56 272 ASP A CA 1
ATOM 1954 C C . ASP A 1 272 ? -6.981 -1.561 24.787 1.00 94.56 272 ASP A C 1
ATOM 1956 O O . ASP A 1 272 ? -6.416 -0.658 24.170 1.00 94.56 272 ASP A O 1
ATOM 1960 N N . LEU A 1 273 ? -8.168 -2.030 24.405 1.00 94.75 273 LEU A N 1
ATOM 1961 C CA . LEU A 1 273 ? -8.917 -1.514 23.268 1.00 94.75 273 LEU A CA 1
ATOM 1962 C C . LEU A 1 273 ? -9.798 -0.356 23.728 1.00 94.75 273 LEU A C 1
ATOM 1964 O O . LEU A 1 273 ? -10.697 -0.535 24.551 1.00 94.75 273 LEU A O 1
ATOM 1968 N N . TYR A 1 274 ? -9.577 0.817 23.149 1.00 95.94 274 TYR A N 1
ATOM 1969 C CA . TYR A 1 274 ? -10.396 2.002 23.354 1.00 95.94 274 TYR A CA 1
ATOM 1970 C C . TYR A 1 274 ? -11.263 2.253 22.127 1.00 95.94 274 TYR A C 1
ATOM 1972 O O . TYR A 1 274 ? -10.791 2.182 20.996 1.00 95.94 274 TYR A O 1
ATOM 1980 N N . VAL A 1 275 ? -12.530 2.589 22.363 1.00 96.44 275 VAL A N 1
ATOM 1981 C CA . VAL A 1 275 ? -13.455 3.077 21.338 1.00 96.44 275 VAL A CA 1
ATOM 1982 C C . VAL A 1 275 ? -14.031 4.391 21.842 1.00 96.44 275 VAL A C 1
ATOM 1984 O O . VAL A 1 275 ? -14.469 4.473 22.988 1.00 96.44 275 VAL A O 1
ATOM 1987 N N . ALA A 1 276 ? -14.019 5.423 21.009 1.00 96.12 276 ALA A N 1
ATOM 1988 C CA . ALA A 1 276 ? -14.467 6.758 21.359 1.00 96.12 276 ALA A CA 1
ATOM 1989 C C . ALA A 1 276 ? -15.429 7.333 20.315 1.00 96.12 276 ALA A C 1
ATOM 1991 O O . ALA A 1 276 ? -15.435 6.922 19.158 1.00 96.12 276 ALA A O 1
ATOM 1992 N N . LEU A 1 277 ? -16.235 8.297 20.743 1.00 95.19 277 LEU A N 1
ATOM 1993 C CA . LEU A 1 277 ? -17.162 9.077 19.942 1.00 95.19 277 LEU A CA 1
ATOM 1994 C C . LEU A 1 277 ? -16.867 10.560 20.160 1.00 95.19 277 LEU A C 1
ATOM 1996 O O . LEU A 1 277 ? -17.045 11.072 21.264 1.00 95.19 277 LEU A O 1
ATOM 2000 N N . LEU A 1 278 ? -16.450 11.240 19.099 1.00 95.44 278 LEU A N 1
ATOM 2001 C CA . LEU A 1 278 ? -16.343 12.691 19.031 1.00 95.44 278 LEU A CA 1
ATOM 2002 C C . LEU A 1 278 ? -17.657 13.260 18.481 1.00 95.44 278 LEU A C 1
ATOM 2004 O O . LEU A 1 278 ? -18.099 12.871 17.397 1.00 95.44 278 LEU A O 1
ATOM 2008 N N . VAL A 1 279 ? -18.278 14.168 19.233 1.00 94.31 279 VAL A N 1
ATOM 2009 C CA . VAL A 1 279 ? -19.560 14.801 18.870 1.00 94.31 279 VAL A CA 1
ATOM 2010 C C . VAL A 1 279 ? -19.344 16.212 18.290 1.00 94.31 279 VAL A C 1
ATOM 2012 O O . VAL A 1 279 ? -18.284 16.797 18.526 1.00 94.31 279 VAL A O 1
ATOM 2015 N N . PRO A 1 280 ? -20.333 16.827 17.599 1.00 91.81 280 PRO A N 1
ATOM 2016 C CA . PRO A 1 280 ? -20.170 18.143 16.958 1.00 91.81 280 PRO A CA 1
ATOM 2017 C C . PRO A 1 280 ? -19.679 19.278 17.876 1.00 91.81 280 PRO A C 1
ATOM 2019 O O . PRO A 1 280 ? -19.084 20.240 17.402 1.00 91.81 280 PRO A O 1
ATOM 2022 N N . GLY A 1 281 ? -19.921 19.178 19.187 1.00 87.69 281 GLY A N 1
ATOM 2023 C CA . GLY A 1 281 ? -19.477 20.154 20.190 1.00 87.69 281 GLY A CA 1
ATOM 2024 C C . GLY A 1 281 ? -18.014 20.023 20.634 1.00 87.69 281 GLY A C 1
ATOM 2025 O O . GLY A 1 281 ? -17.568 20.828 21.444 1.00 87.69 281 GLY A O 1
ATOM 2026 N N . GLY A 1 282 ? -17.275 19.026 20.138 1.00 90.31 282 GLY A N 1
ATOM 2027 C CA . GLY A 1 282 ? -15.875 18.773 20.502 1.00 90.31 282 GLY A CA 1
ATOM 2028 C C . GLY A 1 282 ? -15.678 17.898 21.745 1.00 90.31 282 GLY A C 1
ATOM 2029 O O . GLY A 1 282 ? -14.547 17.529 22.054 1.00 90.31 282 GLY A O 1
ATOM 2030 N N . ASP A 1 283 ? -16.759 17.533 22.433 1.00 94.31 283 ASP A N 1
ATOM 2031 C CA . ASP A 1 283 ? -16.706 16.573 23.532 1.00 94.31 283 ASP A CA 1
ATOM 2032 C C . ASP A 1 283 ? -16.431 15.159 23.002 1.00 94.31 283 ASP A C 1
ATOM 2034 O O . ASP A 1 283 ? -16.894 14.764 21.925 1.00 94.31 283 ASP A O 1
ATOM 2038 N N . VAL A 1 284 ? -15.678 14.386 23.781 1.00 94.75 284 VAL A N 1
ATOM 2039 C CA . VAL A 1 284 ? -15.329 13.001 23.448 1.00 94.75 284 VAL A CA 1
ATOM 2040 C C . VAL A 1 284 ? -15.888 12.084 24.516 1.00 94.75 284 VAL A C 1
ATOM 2042 O O . VAL A 1 284 ? -15.642 12.281 25.706 1.00 94.75 284 VAL A O 1
ATOM 2045 N N . TYR A 1 285 ? -16.587 11.046 24.083 1.00 94.94 285 TYR A N 1
ATOM 2046 C CA . TYR A 1 285 ? -17.096 9.981 24.933 1.00 94.94 285 TYR A CA 1
ATOM 2047 C C . TYR A 1 285 ? -16.339 8.694 24.641 1.00 94.94 285 TYR A C 1
ATOM 2049 O O . TYR A 1 285 ? -16.112 8.382 23.480 1.00 94.94 285 TYR A O 1
ATOM 2057 N N . VAL A 1 286 ? -15.986 7.915 25.657 1.00 95.19 286 VAL A N 1
ATOM 2058 C CA . VAL A 1 286 ? -15.455 6.557 25.472 1.00 95.19 286 VAL A CA 1
ATOM 2059 C C . VAL A 1 286 ? -16.556 5.526 25.669 1.00 95.19 286 VAL A C 1
ATOM 2061 O O . VAL A 1 286 ? -17.372 5.643 26.585 1.00 95.19 286 VAL A O 1
ATOM 2064 N N . LEU A 1 287 ? -16.602 4.528 24.793 1.00 94.06 287 LEU A N 1
ATOM 2065 C CA . LEU A 1 287 ? -17.484 3.380 24.922 1.00 94.06 287 LEU A CA 1
ATOM 2066 C C . LEU A 1 287 ? -16.879 2.409 25.936 1.00 94.06 287 LEU A C 1
ATOM 2068 O O . LEU A 1 287 ? -15.776 1.905 25.754 1.00 94.06 287 LEU A O 1
ATOM 2072 N N . THR A 1 288 ? -17.629 2.131 26.991 1.00 89.25 288 THR A N 1
ATOM 2073 C CA . THR A 1 288 ? -17.282 1.162 28.035 1.00 89.25 288 THR A CA 1
ATOM 2074 C C . THR A 1 288 ? -18.319 0.039 28.060 1.00 89.25 288 THR A C 1
ATOM 2076 O O . THR A 1 288 ? -19.344 0.116 27.379 1.00 89.25 288 THR A O 1
ATOM 2079 N N . ALA A 1 289 ? -18.124 -0.972 28.910 1.00 78.62 289 ALA A N 1
ATOM 2080 C CA . ALA A 1 289 ? -19.151 -1.987 29.169 1.00 78.62 289 ALA A CA 1
ATOM 2081 C C . ALA A 1 289 ? -20.491 -1.393 29.666 1.00 78.62 289 ALA A C 1
ATOM 2083 O O . ALA A 1 289 ? -21.540 -2.005 29.485 1.00 78.62 289 ALA A O 1
ATOM 2084 N N . GLY A 1 290 ? -20.466 -0.200 30.275 1.00 80.94 290 GLY A N 1
ATOM 2085 C CA . GLY A 1 290 ? -21.653 0.530 30.734 1.00 80.94 290 GLY A CA 1
ATOM 2086 C C . GLY A 1 290 ? -22.246 1.500 29.704 1.00 80.94 290 GLY A C 1
ATOM 2087 O O . GLY A 1 290 ? -23.171 2.235 30.040 1.00 80.94 290 GLY A O 1
ATOM 2088 N N . GLY A 1 291 ? -21.720 1.533 28.475 1.00 86.56 291 GLY A N 1
ATOM 2089 C CA . GLY A 1 291 ? -22.076 2.515 27.450 1.00 86.56 291 GLY A CA 1
ATOM 2090 C C . GLY A 1 291 ? -21.102 3.694 27.385 1.00 86.56 291 GLY A C 1
ATOM 2091 O O . GLY A 1 291 ? -19.961 3.605 27.849 1.00 86.56 291 GLY A O 1
ATOM 2092 N N . PHE A 1 292 ? -21.537 4.791 26.762 1.00 90.69 292 PHE A N 1
ATOM 2093 C CA . PHE A 1 292 ? -20.709 5.981 26.568 1.00 90.69 292 PHE A CA 1
ATOM 2094 C C . PHE A 1 292 ? -20.530 6.777 27.865 1.00 90.69 292 PHE A C 1
ATOM 2096 O O . PHE A 1 292 ? -21.505 7.170 28.502 1.00 90.69 292 PHE A O 1
ATOM 2103 N N . SER A 1 293 ? -19.277 7.075 28.207 1.00 92.44 293 SER A N 1
ATOM 2104 C CA . SER A 1 293 ? -18.895 7.945 29.321 1.00 92.44 293 SER A CA 1
ATOM 2105 C C . SER A 1 293 ? -18.112 9.148 28.806 1.00 92.44 293 SER A C 1
ATOM 2107 O O . SER A 1 293 ? -17.236 8.991 27.959 1.00 92.44 293 SER A O 1
ATOM 2109 N N . LEU A 1 294 ? -18.411 10.349 29.309 1.00 93.94 294 LEU A N 1
ATOM 2110 C CA . LEU A 1 294 ? -17.717 11.579 28.917 1.00 93.94 294 LEU A CA 1
ATOM 2111 C C . LEU A 1 294 ? -16.248 11.513 29.347 1.00 93.94 294 LEU A C 1
ATOM 2113 O O . LEU A 1 294 ? -15.965 11.402 30.537 1.00 93.94 294 LEU A O 1
ATOM 2117 N N . ALA A 1 295 ? -15.335 11.599 28.384 1.00 92.75 295 ALA A N 1
ATOM 2118 C CA . ALA A 1 295 ? -13.895 11.472 28.583 1.00 92.75 295 ALA A CA 1
ATOM 2119 C C . ALA A 1 295 ? -13.140 12.786 28.384 1.00 92.75 295 ALA A C 1
ATOM 2121 O O . ALA A 1 295 ? -12.170 13.035 29.096 1.00 92.75 295 ALA A O 1
ATOM 2122 N N . PHE A 1 296 ? -13.590 13.635 27.459 1.00 91.81 296 PHE A N 1
ATOM 2123 C CA . PHE A 1 296 ? -13.052 14.978 27.274 1.00 91.81 296 PHE A CA 1
ATOM 2124 C C . PHE A 1 296 ? -14.182 15.991 27.197 1.00 91.81 296 PHE A C 1
ATOM 2126 O O . PHE A 1 296 ? -15.159 15.766 26.483 1.00 91.81 296 PHE A O 1
ATOM 2133 N N . HIS A 1 297 ? -14.004 17.114 27.887 1.00 91.88 297 HIS A N 1
ATOM 2134 C CA . HIS A 1 297 ? -14.902 18.258 27.814 1.00 91.88 297 HIS A CA 1
ATOM 2135 C C . HIS A 1 297 ? -14.102 19.537 27.590 1.00 91.88 297 HIS A C 1
ATOM 2137 O O . HIS A 1 297 ? -13.164 19.822 28.339 1.00 91.88 297 HIS A O 1
ATOM 2143 N N . GLY A 1 298 ? -14.423 20.285 26.532 1.00 85.88 298 GLY A N 1
ATOM 2144 C CA . GLY A 1 298 ? -13.681 21.504 26.179 1.00 85.88 298 GLY A CA 1
ATOM 2145 C C . GLY A 1 298 ? -12.175 21.277 25.960 1.00 85.88 298 GLY A C 1
ATOM 2146 O O . GLY A 1 298 ? -11.366 22.139 26.295 1.00 85.88 298 GLY A O 1
ATOM 2147 N N . GLY A 1 299 ? -11.788 20.098 25.457 1.00 81.50 299 GLY A N 1
ATOM 2148 C CA . GLY A 1 299 ? -10.388 19.713 25.225 1.00 81.50 299 GLY A CA 1
ATOM 2149 C C . GLY A 1 299 ? -9.620 19.234 26.464 1.00 81.50 299 GLY A C 1
ATOM 2150 O O . GLY A 1 299 ? -8.441 18.909 26.356 1.00 81.50 299 GLY A O 1
ATOM 2151 N N . VAL A 1 300 ? -10.264 19.156 27.632 1.00 86.44 300 VAL A N 1
ATOM 2152 C CA . VAL A 1 300 ? -9.644 18.690 28.882 1.00 86.44 300 VAL A CA 1
ATOM 2153 C C . VAL A 1 300 ? -10.127 17.281 29.215 1.00 86.44 300 VAL A C 1
ATOM 2155 O O . VAL A 1 300 ? -11.326 17.007 29.158 1.00 86.44 300 VAL A O 1
ATOM 2158 N N . VAL A 1 301 ? -9.199 16.395 29.592 1.00 86.50 301 VAL A N 1
ATOM 2159 C CA . VAL A 1 301 ? -9.514 15.035 30.063 1.00 86.50 301 VAL A CA 1
ATOM 2160 C C . VAL A 1 301 ? -10.308 15.110 31.368 1.00 86.50 301 VAL A C 1
ATOM 2162 O O . VAL A 1 301 ? -9.876 15.740 32.335 1.00 86.50 301 VAL A O 1
ATOM 2165 N N . VAL A 1 302 ? -11.438 14.412 31.427 1.00 88.69 302 VAL A N 1
ATOM 2166 C CA . VAL A 1 302 ? -12.193 14.204 32.663 1.00 88.69 302 VAL A CA 1
ATOM 2167 C C . VAL A 1 302 ? -11.442 13.174 33.524 1.00 88.69 302 VAL A C 1
ATOM 2169 O O . VAL A 1 302 ? -11.177 12.062 33.055 1.00 88.69 302 VAL A O 1
ATOM 2172 N N . PRO A 1 303 ? -11.075 13.496 34.779 1.00 81.69 303 PRO A N 1
ATOM 2173 C CA . PRO A 1 303 ? -10.301 12.590 35.626 1.00 81.69 303 PRO A CA 1
ATOM 2174 C C . PRO A 1 303 ? -10.950 11.206 35.772 1.00 81.69 303 PRO A C 1
ATOM 2176 O O . PRO A 1 303 ? -12.121 11.095 36.126 1.00 81.69 303 PRO A O 1
ATOM 2179 N N . GLY A 1 304 ? -10.180 10.145 35.504 1.00 80.12 304 GLY A N 1
ATOM 2180 C CA . GLY A 1 304 ? -10.624 8.748 35.624 1.00 80.12 304 GLY A CA 1
ATOM 2181 C C . GLY A 1 304 ? -11.555 8.249 34.512 1.00 80.12 304 GLY A C 1
ATOM 2182 O O . GLY A 1 304 ? -11.914 7.071 34.513 1.00 80.12 304 GLY A O 1
ATOM 2183 N N . ALA A 1 305 ? -11.924 9.102 33.554 1.00 84.94 305 ALA A N 1
ATOM 2184 C CA . ALA A 1 305 ? -12.925 8.770 32.546 1.00 84.94 305 ALA A CA 1
ATOM 2185 C C . ALA A 1 305 ? -12.405 7.921 31.376 1.00 84.94 305 ALA A C 1
ATOM 2187 O O . ALA A 1 305 ? -13.206 7.324 30.662 1.00 84.94 305 ALA A O 1
ATOM 2188 N N . LEU A 1 306 ? -11.084 7.840 31.176 1.00 88.69 306 LEU A N 1
ATOM 2189 C CA . LEU A 1 306 ? -10.467 7.029 30.120 1.00 88.69 306 LEU A CA 1
ATOM 2190 C C . LEU A 1 306 ? -10.410 5.551 30.515 1.00 88.69 306 LEU A C 1
ATOM 2192 O O . LEU A 1 306 ? -9.361 5.031 30.889 1.00 88.69 306 LEU A O 1
ATOM 2196 N N . GLN A 1 307 ? -11.548 4.876 30.397 1.00 91.19 307 GLN A N 1
ATOM 2197 C CA . GLN A 1 307 ? -11.659 3.431 30.584 1.00 91.19 307 GLN A CA 1
ATOM 2198 C C . GLN A 1 307 ? -11.666 2.714 29.230 1.00 91.19 307 GLN A C 1
ATOM 2200 O O . GLN A 1 307 ? -12.320 3.199 28.300 1.00 91.19 307 GLN A O 1
ATOM 2205 N N . PRO A 1 308 ? -10.963 1.578 29.101 1.00 93.62 308 PRO A N 1
ATOM 2206 C CA . PRO A 1 308 ? -10.983 0.813 27.867 1.00 93.62 308 PRO A CA 1
ATOM 2207 C C . PRO A 1 308 ? -12.361 0.187 27.639 1.00 93.62 308 PRO A C 1
ATOM 2209 O O . PRO A 1 308 ? -13.064 -0.193 28.579 1.00 93.62 308 PRO A O 1
ATOM 2212 N N . PHE A 1 309 ? -12.723 0.029 26.368 1.00 94.25 309 PHE A N 1
ATOM 2213 C CA . PHE A 1 309 ? -13.866 -0.783 25.959 1.00 94.25 309 PHE A CA 1
ATOM 2214 C C . PHE A 1 309 ? -13.640 -2.250 26.346 1.00 94.25 309 PHE A C 1
ATOM 2216 O O . PHE A 1 309 ? -14.544 -2.903 26.868 1.00 94.25 309 PHE A O 1
ATOM 2223 N N . ARG A 1 310 ? -12.412 -2.748 26.141 1.00 93.00 310 ARG A N 1
ATOM 2224 C CA . ARG A 1 310 ? -11.947 -4.059 26.614 1.00 93.00 310 ARG A CA 1
ATOM 2225 C C . ARG A 1 310 ? -10.494 -3.975 27.049 1.00 93.00 310 ARG A C 1
ATOM 2227 O O . ARG A 1 310 ? -9.654 -3.514 26.282 1.00 93.00 310 ARG A O 1
ATOM 2234 N N . SER A 1 311 ? -10.189 -4.448 28.249 1.00 93.12 311 SER A N 1
ATOM 2235 C CA . SER A 1 311 ? -8.814 -4.536 28.736 1.00 93.12 311 SER A CA 1
ATOM 2236 C C . SER A 1 311 ? -8.147 -5.850 28.328 1.00 93.12 311 SER A C 1
ATOM 2238 O O . SER A 1 311 ? -8.818 -6.875 28.211 1.00 93.12 311 SER A O 1
ATOM 2240 N N . SER A 1 312 ? -6.826 -5.821 28.130 1.00 89.62 312 SER A N 1
ATOM 2241 C CA . SER A 1 312 ? -5.988 -6.995 27.825 1.00 89.62 312 SER A CA 1
ATOM 2242 C C . SER A 1 312 ? -6.549 -7.863 26.688 1.00 89.62 312 SER A C 1
ATOM 2244 O O . SER A 1 312 ? -6.565 -9.092 26.753 1.00 89.62 312 SER A O 1
ATOM 2246 N N . THR A 1 313 ? -7.051 -7.203 25.647 1.00 87.25 313 THR A N 1
ATOM 2247 C CA . THR A 1 313 ? -7.617 -7.831 24.456 1.00 87.25 313 THR A CA 1
ATOM 2248 C C . THR A 1 313 ? -6.500 -8.419 23.615 1.00 87.25 313 THR A C 1
ATOM 2250 O O . THR A 1 313 ? -5.591 -7.699 23.212 1.00 87.25 313 THR A O 1
ATOM 2253 N N . ILE A 1 314 ? -6.604 -9.711 23.310 1.00 87.75 314 ILE A N 1
ATOM 2254 C CA . ILE A 1 314 ? -5.790 -10.354 22.278 1.00 87.75 314 ILE A CA 1
ATOM 2255 C C . ILE A 1 314 ? -6.446 -10.055 20.931 1.00 87.75 314 ILE A C 1
ATOM 2257 O O . ILE A 1 314 ? -7.579 -10.482 20.683 1.00 87.75 314 ILE A O 1
ATOM 2261 N N . VAL A 1 315 ? -5.759 -9.312 20.066 1.00 87.25 315 VAL A N 1
ATOM 2262 C CA . VAL A 1 315 ? -6.257 -9.037 18.717 1.00 87.25 315 VAL A CA 1
ATOM 2263 C C . VAL A 1 315 ? -6.152 -10.303 17.879 1.00 87.25 315 VAL A C 1
ATOM 2265 O O . VAL A 1 315 ? -5.091 -10.904 17.752 1.00 87.25 315 VAL A O 1
ATOM 2268 N N . SER A 1 316 ? -7.275 -10.700 17.292 1.00 85.19 316 SER A N 1
ATOM 2269 C CA . SER A 1 316 ? -7.361 -11.782 16.314 1.00 85.19 316 SER A CA 1
ATOM 2270 C C . SER A 1 316 ? -8.097 -11.282 15.077 1.00 85.19 316 SER A C 1
ATOM 2272 O O . SER A 1 316 ? -8.797 -10.269 15.133 1.00 85.19 316 SER A O 1
ATOM 2274 N N . SER A 1 317 ? -7.910 -11.959 13.945 1.00 85.50 317 SER A N 1
ATOM 2275 C CA . SER A 1 317 ? -8.573 -11.576 12.699 1.00 85.50 317 SER A CA 1
ATOM 2276 C C . SER A 1 317 ? -10.082 -11.770 12.825 1.00 85.50 317 SER A C 1
ATOM 2278 O O . SER A 1 317 ? -10.538 -12.883 13.093 1.00 85.50 317 SER A O 1
ATOM 2280 N N . GLY A 1 318 ? -10.864 -10.716 12.607 1.00 86.62 318 GLY A N 1
ATOM 2281 C CA . GLY A 1 318 ? -12.317 -10.814 12.690 1.00 86.62 318 GLY A CA 1
ATOM 2282 C C . GLY A 1 318 ? -13.042 -9.489 12.521 1.00 86.62 318 GLY A C 1
ATOM 2283 O O . GLY A 1 318 ? -12.441 -8.420 12.467 1.00 86.62 318 GLY A O 1
ATOM 2284 N N . THR A 1 319 ? -14.365 -9.574 12.436 1.00 90.94 319 THR A N 1
ATOM 2285 C CA . THR A 1 319 ? -15.265 -8.421 12.470 1.00 90.94 319 THR A CA 1
ATOM 2286 C C . THR A 1 319 ? -16.328 -8.639 13.534 1.00 90.94 319 THR A C 1
ATOM 2288 O O . THR A 1 319 ? -16.857 -9.739 13.698 1.00 90.94 319 THR A O 1
ATOM 2291 N N . GLU A 1 320 ? -16.642 -7.586 14.280 1.00 94.00 320 GLU A N 1
ATOM 2292 C CA . GLU A 1 320 ? -17.590 -7.634 15.383 1.00 94.00 320 GLU A CA 1
ATOM 2293 C C . GLU A 1 320 ? -18.448 -6.372 15.422 1.00 94.00 320 GLU A C 1
ATOM 2295 O O . GLU A 1 320 ? -17.950 -5.249 15.367 1.00 94.00 320 GLU A O 1
ATOM 2300 N N . MET A 1 321 ? -19.757 -6.553 15.576 1.00 94.88 321 MET A N 1
ATOM 2301 C CA . MET A 1 321 ? -20.671 -5.460 15.881 1.00 94.88 321 MET A CA 1
ATOM 2302 C C . MET A 1 321 ? -20.503 -5.044 17.347 1.00 94.88 321 MET A C 1
ATOM 2304 O O . MET A 1 321 ? -20.953 -5.749 18.247 1.00 94.88 321 MET A O 1
ATOM 2308 N N . ILE A 1 322 ? -19.876 -3.893 17.586 1.00 94.25 322 ILE A N 1
ATOM 2309 C CA . ILE A 1 322 ? -19.567 -3.395 18.938 1.00 94.25 322 ILE A CA 1
ATOM 2310 C C . ILE A 1 322 ? -20.617 -2.418 19.481 1.00 94.25 322 ILE A C 1
ATOM 2312 O O . ILE A 1 322 ? -20.656 -2.154 20.681 1.00 94.25 322 ILE A O 1
ATOM 2316 N N . LEU A 1 323 ? -21.486 -1.890 18.614 1.00 93.31 323 LEU A N 1
ATOM 2317 C CA . LEU A 1 323 ? -22.628 -1.063 18.997 1.00 93.31 323 LEU A CA 1
ATOM 2318 C C . LEU A 1 323 ? -23.790 -1.303 18.033 1.00 93.31 323 LEU A C 1
ATOM 2320 O O . LEU A 1 323 ? -23.602 -1.313 16.818 1.00 93.31 323 LEU A O 1
ATOM 2324 N N . SER A 1 324 ? -24.997 -1.417 18.581 1.00 93.50 324 SER A N 1
ATOM 2325 C CA . SER A 1 324 ? -26.248 -1.331 17.830 1.00 93.50 324 SER A CA 1
ATOM 2326 C C . SER A 1 324 ? -27.268 -0.587 18.678 1.00 93.50 324 SER A C 1
ATOM 2328 O O . SER A 1 324 ? -27.726 -1.111 19.694 1.00 93.50 324 SER A O 1
ATOM 2330 N N . ALA A 1 325 ? -27.583 0.650 18.300 1.00 88.94 325 ALA A N 1
ATOM 2331 C CA . ALA A 1 325 ? -28.426 1.532 19.098 1.00 88.94 325 ALA A CA 1
ATOM 2332 C C . ALA A 1 325 ? -29.461 2.267 18.229 1.00 88.94 325 ALA A C 1
ATOM 2334 O O . ALA A 1 325 ? -29.087 2.876 17.222 1.00 88.94 325 ALA A O 1
ATOM 2335 N N . PRO A 1 326 ? -30.755 2.247 18.604 1.00 91.50 326 PRO A N 1
ATOM 2336 C CA . PRO A 1 326 ? -31.768 3.048 17.935 1.00 91.50 326 PRO A CA 1
ATOM 2337 C C . PRO A 1 326 ? -31.629 4.525 18.319 1.00 91.50 326 PRO A C 1
ATOM 2339 O O . PRO A 1 326 ? -31.420 4.871 19.484 1.00 91.50 326 PRO A O 1
ATOM 2342 N N . ILE A 1 327 ? -31.810 5.409 17.345 1.00 89.50 327 ILE A N 1
ATOM 2343 C CA . ILE A 1 327 ? -31.794 6.854 17.547 1.00 89.50 327 ILE A CA 1
ATOM 2344 C C . ILE A 1 327 ? -33.216 7.314 17.841 1.00 89.50 327 ILE A C 1
ATOM 2346 O O . ILE A 1 327 ? -34.006 7.607 16.948 1.00 89.50 327 ILE A O 1
ATOM 2350 N N . VAL A 1 328 ? -33.565 7.312 19.125 1.00 87.06 328 VAL A N 1
ATOM 2351 C CA . VAL A 1 328 ? -34.944 7.530 19.598 1.00 87.06 328 VAL A CA 1
ATOM 2352 C C . VAL A 1 328 ? -35.280 8.992 19.899 1.00 87.06 328 VAL A C 1
ATOM 2354 O O . VAL A 1 328 ? -36.447 9.329 20.088 1.00 87.06 328 VAL A O 1
ATOM 2357 N N . THR A 1 329 ? -34.279 9.870 19.943 1.00 86.25 329 THR A N 1
ATOM 2358 C CA . THR A 1 329 ? -34.439 11.300 20.233 1.00 86.25 329 THR A CA 1
ATOM 2359 C C . THR A 1 329 ? -33.586 12.138 19.298 1.00 86.25 329 THR A C 1
ATOM 2361 O O . THR A 1 329 ? -32.576 11.669 18.777 1.00 86.25 329 THR A O 1
ATOM 2364 N N . THR A 1 330 ? -33.952 13.406 19.143 1.00 82.38 330 THR A N 1
ATOM 2365 C CA . THR A 1 330 ? -33.127 14.387 18.441 1.00 82.38 330 THR A CA 1
ATOM 2366 C C . THR A 1 330 ? -31.805 14.582 19.183 1.00 82.38 330 THR A C 1
ATOM 2368 O O . THR A 1 330 ? -31.803 14.937 20.363 1.00 82.38 330 THR A O 1
ATOM 2371 N N . ILE A 1 331 ? -30.691 14.346 18.496 1.00 85.44 331 ILE A N 1
ATOM 2372 C CA . ILE A 1 331 ? -29.340 14.694 18.952 1.00 85.44 331 ILE A CA 1
ATOM 2373 C C . ILE A 1 331 ? -28.856 15.937 18.182 1.00 85.44 331 ILE A C 1
ATOM 2375 O O . ILE A 1 331 ? -29.492 16.320 17.198 1.00 85.44 331 ILE A O 1
ATOM 2379 N N . PRO A 1 332 ? -27.798 16.637 18.629 1.00 90.19 332 PRO A N 1
ATOM 2380 C CA . PRO A 1 332 ? -27.257 17.769 17.881 1.00 90.19 332 PRO A CA 1
ATOM 2381 C C . PRO A 1 332 ? -26.963 17.419 16.416 1.00 90.19 332 PRO A C 1
ATOM 2383 O O . PRO A 1 332 ? -26.308 16.424 16.129 1.00 90.19 332 PRO A O 1
ATOM 2386 N N . ALA A 1 333 ? -27.429 18.248 15.483 1.00 91.44 333 ALA A N 1
ATOM 2387 C CA . ALA A 1 333 ? -27.087 18.083 14.075 1.00 91.44 333 ALA A CA 1
ATOM 2388 C C . ALA A 1 333 ? -25.581 18.287 13.860 1.00 91.44 333 ALA A C 1
ATOM 2390 O O . ALA A 1 333 ? -24.967 19.159 14.483 1.00 91.44 333 ALA A O 1
ATOM 2391 N N . GLY A 1 334 ? -24.996 17.503 12.955 1.00 93.38 334 GLY A N 1
ATOM 2392 C CA . GLY A 1 334 ? -23.585 17.618 12.596 1.00 93.38 334 GLY A CA 1
ATOM 2393 C C . GLY A 1 334 ? -22.835 16.286 12.531 1.00 93.38 334 GLY A C 1
ATOM 2394 O O . GLY A 1 334 ? -23.447 15.214 12.553 1.00 93.38 334 GLY A O 1
ATOM 2395 N N . PRO A 1 335 ? -21.499 16.352 12.398 1.00 93.81 335 PRO A N 1
ATOM 2396 C CA . PRO A 1 335 ? -20.658 15.175 12.251 1.00 93.81 335 PRO A CA 1
ATOM 2397 C C . PRO A 1 335 ? -20.417 14.474 13.591 1.00 93.81 335 PRO A C 1
ATOM 2399 O O . PRO A 1 335 ? -20.042 15.095 14.583 1.00 93.81 335 PRO A O 1
ATOM 2402 N N . TYR A 1 336 ? -20.569 13.157 13.580 1.00 94.19 336 TYR A N 1
ATOM 2403 C CA . TYR A 1 336 ? -20.198 12.255 14.661 1.00 94.19 336 TYR A CA 1
ATOM 2404 C C . TYR A 1 336 ? -19.093 11.341 14.156 1.00 94.19 336 TYR A C 1
ATOM 2406 O O . TYR A 1 336 ? -19.284 10.637 13.163 1.00 94.19 336 TYR A O 1
ATOM 2414 N N . THR A 1 337 ? -17.947 11.347 14.831 1.00 95.62 337 THR A N 1
ATOM 2415 C CA . THR A 1 337 ? -16.789 10.537 14.442 1.00 95.62 337 THR A CA 1
ATOM 2416 C C . THR A 1 337 ? -16.507 9.504 15.515 1.00 95.62 337 THR A C 1
ATOM 2418 O O . THR A 1 337 ? -16.211 9.847 16.657 1.00 95.62 337 THR A O 1
ATOM 2421 N N . PHE A 1 338 ? -16.576 8.234 15.137 1.00 95.94 338 PHE A N 1
ATOM 2422 C CA . PHE A 1 338 ? -16.109 7.131 15.958 1.00 95.94 338 PHE A CA 1
ATOM 2423 C C . PHE A 1 338 ? -14.621 6.918 15.716 1.00 95.94 338 PHE A C 1
ATOM 2425 O O . PHE A 1 338 ? -14.156 7.021 14.581 1.00 95.94 338 PHE A O 1
ATOM 2432 N N . ALA A 1 339 ? -13.894 6.599 16.779 1.00 96.31 339 ALA A N 1
ATOM 2433 C CA . ALA A 1 339 ? -12.483 6.262 16.729 1.00 96.31 339 ALA A CA 1
ATOM 2434 C C . ALA A 1 339 ? -12.201 4.997 17.544 1.00 96.31 339 ALA A C 1
ATOM 2436 O O . ALA A 1 339 ? -12.851 4.773 18.564 1.00 96.31 339 ALA A O 1
ATOM 2437 N N . ALA A 1 340 ? -11.241 4.178 17.122 1.00 95.88 340 ALA A N 1
ATOM 2438 C CA . ALA A 1 340 ? -10.765 3.033 17.887 1.00 95.88 340 ALA A CA 1
ATOM 2439 C C . ALA A 1 340 ? -9.243 2.918 17.814 1.00 95.88 340 ALA A C 1
ATOM 2441 O O . ALA A 1 340 ? -8.645 3.174 16.769 1.00 95.88 340 ALA A O 1
ATOM 2442 N N . VAL A 1 341 ? -8.632 2.532 18.931 1.00 94.94 341 VAL A N 1
ATOM 2443 C CA . VAL A 1 341 ? -7.186 2.330 19.044 1.00 94.94 341 VAL A CA 1
ATOM 2444 C C . VAL A 1 341 ? -6.880 1.263 20.092 1.00 94.94 341 VAL A C 1
ATOM 2446 O O . VAL A 1 341 ? -7.534 1.201 21.136 1.00 94.94 341 VAL A O 1
ATOM 2449 N N . LEU A 1 342 ? -5.894 0.419 19.807 1.00 94.06 342 LEU A N 1
ATOM 2450 C CA . LEU A 1 342 ? -5.295 -0.501 20.763 1.00 94.06 342 LEU A CA 1
ATOM 2451 C C . LEU A 1 342 ? -4.086 0.182 21.403 1.00 94.06 342 LEU A C 1
ATOM 2453 O O . LEU A 1 342 ? -3.235 0.714 20.689 1.00 94.06 342 LEU A O 1
ATOM 2457 N N . VAL A 1 343 ? -3.989 0.150 22.728 1.00 93.75 343 VAL A N 1
ATOM 2458 C CA . VAL A 1 343 ? -2.843 0.703 23.464 1.00 93.75 343 VAL A CA 1
ATOM 2459 C C . VAL A 1 343 ? -2.193 -0.345 24.355 1.00 93.75 343 VAL A C 1
ATOM 2461 O O . VAL A 1 343 ? -2.803 -1.367 24.674 1.00 93.75 343 VAL A O 1
ATOM 2464 N N . SER A 1 344 ? -0.960 -0.084 24.785 1.00 92.06 344 SER A N 1
ATOM 2465 C CA . SER A 1 344 ? -0.252 -0.913 25.762 1.00 92.06 344 SER A CA 1
ATOM 2466 C C . SER A 1 344 ? -1.118 -1.166 27.008 1.00 92.06 344 SER A C 1
ATOM 2468 O O . SER A 1 344 ? -1.726 -0.216 27.515 1.00 92.06 344 SER A O 1
ATOM 2470 N N . PRO A 1 345 ? -1.188 -2.404 27.536 1.00 93.12 345 PRO A N 1
ATOM 2471 C CA . PRO A 1 345 ? -2.011 -2.712 28.704 1.00 93.12 345 PRO A CA 1
ATOM 2472 C C . PRO A 1 345 ? -1.739 -1.782 29.896 1.00 93.12 345 PRO A C 1
ATOM 2474 O O . PRO A 1 345 ? -0.590 -1.550 30.272 1.00 93.12 345 PRO A O 1
ATOM 2477 N N . GLY A 1 346 ? -2.802 -1.254 30.503 1.00 91.81 346 GLY A N 1
ATOM 2478 C CA . GLY A 1 346 ? -2.752 -0.339 31.645 1.00 91.81 346 GLY A CA 1
ATOM 2479 C C . GLY A 1 346 ? -2.416 1.116 31.301 1.00 91.81 346 GLY A C 1
ATOM 2480 O O . GLY A 1 346 ? -2.286 1.933 32.214 1.00 91.81 346 GLY A O 1
ATOM 2481 N N . THR A 1 347 ? -2.267 1.455 30.018 1.00 92.62 347 THR A N 1
ATOM 2482 C CA . THR A 1 347 ? -1.996 2.827 29.558 1.00 92.62 347 THR A CA 1
ATOM 2483 C C . THR A 1 347 ? -3.254 3.491 28.992 1.00 92.62 347 THR A C 1
ATOM 2485 O O . THR A 1 347 ? -4.343 2.927 29.035 1.00 92.62 347 THR A O 1
ATOM 2488 N N . THR A 1 348 ? -3.133 4.726 28.497 1.00 90.56 348 THR A N 1
ATOM 2489 C CA . THR A 1 348 ? -4.278 5.491 27.978 1.00 90.56 348 THR A CA 1
ATOM 2490 C C . THR A 1 348 ? -4.008 5.993 26.562 1.00 90.56 348 THR A C 1
ATOM 2492 O O . THR A 1 348 ? -2.854 6.272 26.229 1.00 90.56 348 THR A O 1
ATOM 2495 N N . PRO A 1 349 ? -5.056 6.210 25.744 1.00 91.19 349 PRO A N 1
ATOM 2496 C CA . PRO A 1 349 ? -4.898 6.702 24.378 1.00 91.19 349 PRO A CA 1
ATOM 2497 C C . PRO A 1 349 ? -4.530 8.190 24.296 1.00 91.19 349 PRO A C 1
ATOM 2499 O O . PRO A 1 349 ? -4.314 8.686 23.196 1.00 91.19 349 PRO A O 1
ATOM 2502 N N . ALA A 1 350 ? -4.454 8.910 25.424 1.00 87.38 350 ALA A N 1
ATOM 2503 C CA . ALA A 1 350 ? -4.079 10.326 25.452 1.00 87.38 350 ALA A CA 1
ATOM 2504 C C . ALA A 1 350 ? -2.614 10.572 25.045 1.00 87.38 350 ALA A C 1
ATOM 2506 O O . ALA A 1 350 ? -2.272 11.678 24.637 1.00 87.38 350 ALA A O 1
ATOM 2507 N N . ASP A 1 351 ? -1.768 9.547 25.147 1.00 87.12 351 ASP A N 1
ATOM 2508 C CA . ASP A 1 351 ? -0.384 9.568 24.686 1.00 87.12 351 ASP A CA 1
ATOM 2509 C C . ASP A 1 351 ? -0.216 8.569 23.536 1.00 87.12 351 ASP A C 1
ATOM 2511 O O . ASP A 1 351 ? -0.322 7.354 23.724 1.00 87.12 351 ASP A O 1
ATOM 2515 N N . ALA A 1 352 ? 0.043 9.107 22.341 1.00 86.56 352 ALA A N 1
ATOM 2516 C CA . ALA A 1 352 ? 0.217 8.337 21.114 1.00 86.56 352 ALA A CA 1
ATOM 2517 C C . ALA A 1 352 ? 1.426 7.390 21.159 1.00 86.56 352 ALA A C 1
ATOM 2519 O O . ALA A 1 352 ? 1.440 6.400 20.434 1.00 86.56 352 ALA A O 1
ATOM 2520 N N . GLY A 1 353 ? 2.407 7.635 22.038 1.00 85.94 353 GLY A N 1
ATOM 2521 C CA . GLY A 1 353 ? 3.540 6.730 22.239 1.00 85.94 353 GLY A CA 1
ATOM 2522 C C . GLY A 1 353 ? 3.146 5.364 22.811 1.00 85.94 353 GLY A C 1
ATOM 2523 O O . GLY A 1 353 ? 3.931 4.425 22.735 1.00 85.94 353 GLY A O 1
ATOM 2524 N N . ASN A 1 354 ? 1.931 5.235 23.355 1.00 89.31 354 ASN A N 1
ATOM 2525 C CA . ASN A 1 354 ? 1.409 3.971 23.876 1.00 89.31 354 ASN A CA 1
ATOM 2526 C C . ASN A 1 354 ? 0.559 3.194 22.866 1.00 89.31 354 ASN A C 1
ATOM 2528 O O . ASN A 1 354 ? 0.021 2.143 23.215 1.00 89.31 354 ASN A O 1
ATOM 2532 N N . TRP A 1 355 ? 0.360 3.715 21.655 1.00 90.94 355 TRP A N 1
ATOM 2533 C CA . TRP A 1 355 ? -0.512 3.082 20.673 1.00 90.94 355 TRP A CA 1
ATOM 2534 C C . TRP A 1 355 ? 0.191 1.886 20.034 1.00 90.94 355 TRP A C 1
ATOM 2536 O O . TRP A 1 355 ? 1.323 1.984 19.573 1.00 90.94 355 TRP A O 1
ATOM 2546 N N . LEU A 1 356 ? -0.510 0.756 20.009 1.00 88.75 356 LEU A N 1
ATOM 2547 C CA . LEU A 1 356 ? -0.059 -0.490 19.392 1.00 88.75 356 LEU A CA 1
ATOM 2548 C C . LEU A 1 356 ? -0.664 -0.691 17.998 1.00 88.75 356 LEU A C 1
ATOM 2550 O O . LEU A 1 356 ? -0.133 -1.463 17.210 1.00 88.75 356 LEU A O 1
ATOM 2554 N N . SER A 1 357 ? -1.774 -0.014 17.691 1.00 88.94 357 SER A N 1
ATOM 2555 C CA . SER A 1 357 ? -2.440 -0.065 16.387 1.00 88.94 357 SER A CA 1
ATOM 2556 C C . SER A 1 357 ? -2.527 1.310 15.730 1.00 88.94 357 SER A C 1
ATOM 2558 O O . SER A 1 357 ? -2.298 2.345 16.357 1.00 88.94 357 SER A O 1
ATOM 2560 N N . ASN A 1 358 ? -2.991 1.337 14.480 1.00 86.56 358 ASN A N 1
ATOM 2561 C CA . ASN A 1 358 ? -3.503 2.565 13.877 1.00 86.56 358 ASN A CA 1
ATOM 2562 C C . ASN A 1 358 ? -4.715 3.119 14.656 1.00 86.56 358 ASN A C 1
ATOM 2564 O O . ASN A 1 358 ? -5.440 2.372 15.322 1.00 86.56 358 ASN A O 1
ATOM 2568 N N . LEU A 1 359 ? -4.974 4.422 14.497 1.00 91.38 359 LEU A N 1
ATOM 256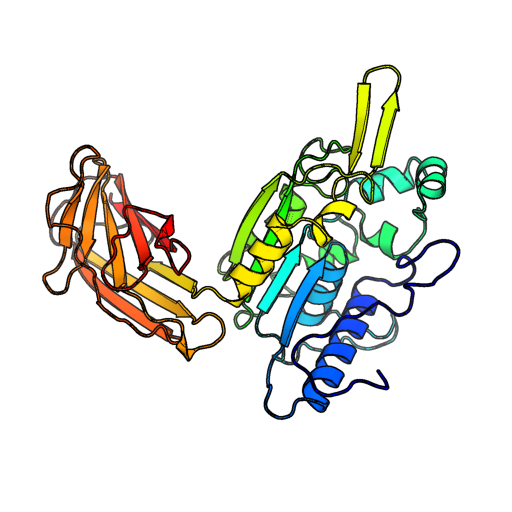9 C CA . LEU A 1 359 ? -6.243 5.041 14.880 1.00 91.38 359 LEU A CA 1
ATOM 2570 C C . LEU A 1 359 ? -7.275 4.790 13.778 1.00 91.38 359 LEU A C 1
ATOM 2572 O O . LEU A 1 359 ? -7.264 5.447 12.737 1.00 91.38 359 LEU A O 1
ATOM 2576 N N . ALA A 1 360 ? -8.171 3.834 13.997 1.00 91.69 360 ALA A N 1
ATOM 2577 C CA . ALA A 1 360 ? -9.300 3.609 13.106 1.00 91.69 360 ALA A CA 1
ATOM 2578 C C . ALA A 1 360 ? -10.335 4.711 13.316 1.00 91.69 360 ALA A C 1
ATOM 2580 O O . ALA A 1 360 ? -10.687 4.985 14.460 1.00 91.69 360 ALA A O 1
ATOM 2581 N N . THR A 1 361 ? -10.856 5.319 12.249 1.00 93.94 361 THR A N 1
ATOM 2582 C CA . THR A 1 361 ? -11.929 6.318 12.358 1.00 93.94 361 THR A CA 1
ATOM 2583 C C . THR A 1 361 ? -13.022 6.095 11.326 1.00 93.94 361 THR A C 1
ATOM 2585 O O . THR A 1 361 ? -12.770 5.591 10.233 1.00 93.94 361 THR A O 1
ATOM 2588 N N . VAL A 1 362 ? -14.253 6.461 11.680 1.00 93.56 362 VAL A N 1
ATOM 2589 C CA . VAL A 1 362 ? -15.393 6.488 10.761 1.00 93.56 362 VAL A CA 1
ATOM 2590 C C . VAL A 1 362 ? -16.368 7.578 11.187 1.00 93.56 362 VAL A C 1
ATOM 2592 O O . VAL A 1 362 ? -16.625 7.753 12.378 1.00 93.56 362 VAL A O 1
ATOM 2595 N N . SER A 1 363 ? -16.926 8.308 10.224 1.00 92.56 363 SER A N 1
ATOM 2596 C CA . SER A 1 363 ? -17.849 9.410 10.498 1.00 92.56 363 SER A CA 1
ATOM 2597 C C . SER A 1 363 ? -19.232 9.159 9.913 1.00 92.56 363 SER A C 1
ATOM 2599 O O . SER A 1 363 ? -19.382 8.570 8.843 1.00 92.56 363 SER A O 1
ATOM 2601 N N . SER A 1 364 ? -20.247 9.667 10.603 1.00 91.75 364 SER A N 1
ATOM 2602 C CA . SER A 1 364 ? -21.618 9.758 10.113 1.00 91.75 364 SER A CA 1
ATOM 2603 C C . SER A 1 364 ? -22.200 11.125 10.470 1.00 91.75 364 SER A C 1
ATOM 2605 O O . SER A 1 364 ? -21.771 11.753 11.437 1.00 91.75 364 SER A O 1
ATOM 2607 N N . THR A 1 365 ? -23.146 11.626 9.677 1.00 93.50 365 THR A N 1
ATOM 2608 C CA . THR A 1 365 ? -23.748 12.953 9.893 1.00 93.50 365 THR A CA 1
ATOM 2609 C C . THR A 1 365 ? -25.182 12.814 10.383 1.00 93.50 365 THR A C 1
ATOM 2611 O O . THR A 1 365 ? -26.011 12.231 9.685 1.00 93.50 365 THR A O 1
ATOM 2614 N N . PHE A 1 366 ? -25.493 13.376 11.552 1.00 91.00 366 PHE A N 1
ATOM 2615 C CA . PHE A 1 366 ? -26.872 13.471 12.028 1.00 91.00 366 PHE A CA 1
ATOM 2616 C C . PHE A 1 366 ? -27.568 14.692 11.418 1.00 91.00 366 PHE A C 1
ATOM 2618 O O . PHE A 1 366 ? -26.985 15.784 11.401 1.00 91.00 366 PHE A O 1
ATOM 2625 N N . LYS A 1 367 ? -28.788 14.492 10.906 1.00 86.44 367 LYS A N 1
ATOM 2626 C CA . LYS A 1 367 ? -29.612 15.531 10.268 1.00 86.44 367 LYS A CA 1
ATOM 2627 C C . LYS A 1 367 ? -30.710 16.068 11.172 1.00 86.44 367 LYS A C 1
ATOM 2629 O O . LYS A 1 367 ? -31.379 15.256 11.845 1.00 86.44 367 LYS A O 1
#

Radius of gyration: 23.44 Å; Cα contacts (8 Å, |Δi|>4): 852; chains: 1; bounding box: 62×55×62 Å

Foldseek 3Di:
DPDDAADQDDDDDPPQQVPPPAGPQADALLLLLQVVVVVLVVHCVNVVVAQAHEAEEAESRLSSVLCQQLQNRANDPPGHTDHRDLRHQEYEYEAYQLQAWVVLVVCCVVVVVCVVVRHHNPGNRSQCRPGPRPSSVVSPPCVNRPGDQNYAYEFEFEFQWCAPVRAGQQTHHSCSSCVQVPDPPHNYDYHYDHADDDPVDWDWDDDVPDTRTTGCSRVLVVGPVNVVSVLLSQQFKEKAWDWPAQEDEAFDKIWIKIFIAGHPPQQVQWFFKWKWKQDPQRWIWIQAPVGTDTQDDPNDGDPPRQHGNDARDRTHGDMDGSDIGHRNDDDDWFKMKMWMFTFHGPDGVVDVVRTRYDIHMDMHTYD

pLDDT: mean 91.43, std 6.62, range [54.22, 98.81]